Protein AF-A0A924IG79-F1 (afdb_monomer_lite)

Radius of gyration: 22.36 Å; chains: 1; bounding box: 55×87×58 Å

Foldseek 3Di:
DDDDDPVVVVVVVPPPPPPLPAAEEEEEEQPPVCPLVVQLVVLQCQFPPSVQFRYHYYYHYDHCVQQVWAADPVGRQEIDTDCPVVVVVCVVVVHNAYEYEYADLDFHWHADRHTYGYPVHRSLSSVLRVLVNLFDAFQAAAAQVVLVVRVPQDDTLFKFFDDADPQFAPAQVRVCVVPLVRHNCSVQQDPPQGQADPRGGTGHSEAADAQFFAAGHRDNDADLAPDGQYWHFTNHQCSYVVGITMTGRHNHRDCSFPSVGHHHRSSSVSVVVSCVVVVTGGPDDDDPCVSVVSPDDDDPPDGDRPPDPVDDDDDPGDHD

pLDDT: mean 85.94, std 17.22, range [35.62, 98.81]

Structure (mmCIF, N/CA/C/O backbone):
data_AF-A0A924IG79-F1
#
_entry.id   AF-A0A924IG79-F1
#
loop_
_atom_site.group_PDB
_atom_site.id
_atom_site.type_symbol
_atom_site.label_atom_id
_atom_site.label_alt_id
_atom_site.label_comp_id
_atom_site.label_asym_id
_atom_site.label_entity_id
_atom_site.label_seq_id
_atom_site.pdbx_PDB_ins_code
_atom_site.Cartn_x
_atom_site.Cartn_y
_atom_site.Cartn_z
_atom_site.occupancy
_atom_site.B_iso_or_equiv
_atom_site.auth_seq_id
_atom_site.auth_comp_id
_atom_site.auth_asym_id
_atom_site.auth_atom_id
_atom_site.pdbx_PDB_model_num
ATOM 1 N N . MET A 1 1 ? -30.509 -60.377 -3.818 1.00 51.31 1 MET A N 1
ATOM 2 C CA . MET A 1 1 ? -29.438 -59.699 -3.043 1.00 51.31 1 MET A CA 1
ATOM 3 C C . MET A 1 1 ? -28.779 -58.635 -3.922 1.00 51.31 1 MET A C 1
ATOM 5 O O . MET A 1 1 ? -28.631 -58.908 -5.102 1.00 51.31 1 MET A O 1
ATOM 9 N N . LYS A 1 2 ? -28.384 -57.479 -3.354 1.00 53.66 2 LYS A N 1
ATOM 10 C CA . LYS A 1 2 ? -27.840 -56.237 -3.982 1.00 53.66 2 LYS A CA 1
ATOM 11 C C . LYS A 1 2 ? -28.839 -55.082 -4.203 1.00 53.66 2 LYS A C 1
ATOM 13 O O . LYS A 1 2 ? -29.121 -54.688 -5.324 1.00 53.66 2 LYS A O 1
ATOM 18 N N . LYS A 1 3 ? -29.301 -54.476 -3.109 1.00 53.53 3 LYS A N 1
ATOM 19 C CA . LYS A 1 3 ? -29.751 -53.072 -3.037 1.00 53.53 3 LYS A CA 1
ATOM 20 C C . LYS A 1 3 ? -29.358 -52.595 -1.641 1.00 53.53 3 LYS A C 1
ATOM 22 O O . LYS A 1 3 ? -29.943 -53.142 -0.723 1.00 53.53 3 LYS A O 1
ATOM 27 N N . ASN A 1 4 ? -28.315 -51.759 -1.485 1.00 56.03 4 ASN A N 1
ATOM 28 C CA . ASN A 1 4 ? -28.005 -50.993 -0.246 1.00 56.03 4 ASN A CA 1
ATOM 29 C C . ASN A 1 4 ? -26.704 -50.138 -0.288 1.00 56.03 4 ASN A C 1
ATOM 31 O O . ASN A 1 4 ? -26.116 -49.896 0.759 1.00 56.03 4 ASN A O 1
ATOM 35 N N . ASN A 1 5 ? -26.241 -49.639 -1.448 1.00 56.97 5 ASN A N 1
ATOM 36 C CA . ASN A 1 5 ? -25.021 -48.795 -1.496 1.00 56.97 5 ASN A CA 1
ATOM 37 C C . ASN A 1 5 ? -25.205 -47.363 -2.034 1.00 56.97 5 ASN A C 1
ATOM 39 O O . ASN A 1 5 ? -24.313 -46.548 -1.830 1.00 56.97 5 ASN A O 1
ATOM 43 N N . LEU A 1 6 ? -26.342 -47.000 -2.646 1.00 54.09 6 LEU A N 1
ATOM 44 C CA . LEU A 1 6 ? -26.531 -45.626 -3.149 1.00 54.09 6 LEU A CA 1
ATOM 45 C C . LEU A 1 6 ? -26.865 -44.599 -2.051 1.00 54.09 6 LEU A C 1
ATOM 47 O O . LEU A 1 6 ? -26.539 -43.426 -2.195 1.00 54.09 6 LEU A O 1
ATOM 51 N N . LEU A 1 7 ? -27.458 -45.024 -0.930 1.00 50.72 7 LEU A N 1
ATOM 52 C CA . LEU A 1 7 ? -27.900 -44.099 0.124 1.00 50.72 7 LEU A CA 1
ATOM 53 C C . LEU A 1 7 ? -26.743 -43.565 0.996 1.00 50.72 7 LEU A C 1
ATOM 55 O O . LEU A 1 7 ? -26.882 -42.525 1.628 1.00 50.72 7 LEU A O 1
ATOM 59 N N . LYS A 1 8 ? -25.580 -44.236 1.003 1.00 52.09 8 LYS A N 1
ATOM 60 C CA . LYS A 1 8 ? -24.398 -43.793 1.768 1.00 52.09 8 LYS A CA 1
ATOM 61 C C . LYS A 1 8 ? -23.579 -42.710 1.056 1.00 52.09 8 LYS A C 1
ATOM 63 O O . LYS A 1 8 ? -22.851 -41.985 1.721 1.00 52.09 8 LYS A O 1
ATOM 68 N N . VAL A 1 9 ? -23.720 -42.569 -0.265 1.00 53.12 9 VAL A N 1
ATOM 69 C CA . VAL A 1 9 ? -22.987 -41.558 -1.050 1.00 53.12 9 VAL A CA 1
ATOM 70 C C . VAL A 1 9 ? -23.676 -40.188 -0.983 1.00 53.12 9 VAL A C 1
ATOM 72 O O . VAL A 1 9 ? -23.003 -39.164 -0.955 1.00 53.12 9 VAL A O 1
ATOM 75 N N . ALA A 1 10 ? -25.007 -40.149 -0.858 1.00 52.88 10 ALA A N 1
ATOM 76 C CA . ALA A 1 10 ? -25.759 -38.893 -0.786 1.00 52.88 10 ALA A CA 1
ATOM 77 C C . ALA A 1 10 ? -25.614 -38.151 0.561 1.00 52.88 10 ALA A C 1
ATOM 79 O O . ALA A 1 10 ? -25.726 -36.930 0.598 1.00 52.88 10 ALA A O 1
ATOM 80 N N . LEU A 1 11 ? -25.317 -38.854 1.662 1.00 49.91 11 LEU A N 1
ATOM 81 C CA . LEU A 1 11 ? -25.201 -38.240 2.995 1.00 49.91 11 LEU A CA 1
ATOM 82 C C . LEU A 1 11 ? -23.825 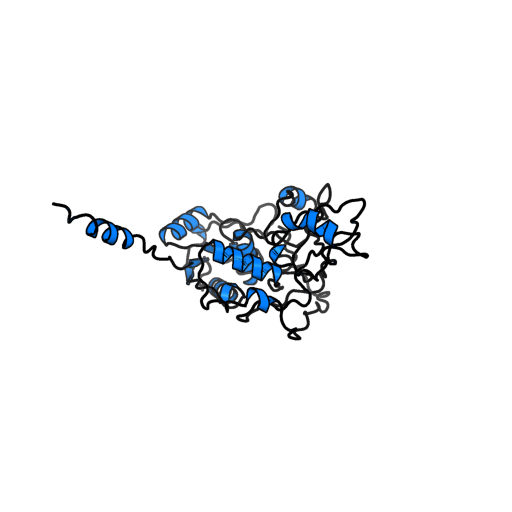-37.589 3.253 1.00 49.91 11 LEU A C 1
ATOM 84 O O . LEU A 1 11 ? -23.702 -36.750 4.140 1.00 49.91 11 LEU A O 1
ATOM 88 N N . PHE A 1 12 ? -22.797 -37.925 2.463 1.00 51.44 12 PHE A N 1
ATOM 89 C CA . PHE A 1 12 ? -21.444 -37.370 2.623 1.00 51.44 12 PHE A CA 1
ATOM 90 C C . PHE A 1 12 ? -21.221 -36.044 1.872 1.00 51.44 12 PHE A C 1
ATOM 92 O O . PHE A 1 12 ? -20.266 -35.335 2.170 1.00 51.44 12 PHE A O 1
ATOM 99 N N . MET A 1 13 ? -22.109 -35.667 0.941 1.00 54.91 13 MET A N 1
ATOM 100 C CA . MET A 1 13 ? -22.017 -34.389 0.212 1.00 54.91 13 MET A CA 1
ATOM 101 C C . MET A 1 13 ? -22.701 -33.207 0.921 1.00 54.91 13 MET A C 1
ATOM 103 O O . MET A 1 13 ? -22.597 -32.078 0.454 1.00 54.91 13 MET A O 1
ATOM 107 N N . SER A 1 14 ? -23.367 -33.430 2.059 1.00 53.06 14 SER A N 1
ATOM 108 C CA . SER A 1 14 ? -24.154 -32.395 2.752 1.00 53.06 14 SER A CA 1
ATOM 109 C C . SER A 1 14 ? -23.429 -31.691 3.914 1.00 53.06 14 SER A C 1
ATOM 111 O O . SER A 1 14 ? -24.051 -30.881 4.594 1.00 53.06 14 SER A O 1
ATOM 113 N N . LEU A 1 15 ? -22.151 -31.989 4.190 1.00 50.62 15 LEU A N 1
ATOM 114 C CA . LEU A 1 15 ? -21.491 -31.581 5.448 1.00 50.62 15 LEU A CA 1
ATOM 115 C C . LEU A 1 15 ? -20.242 -30.698 5.298 1.00 50.62 15 LEU A C 1
ATOM 117 O O . LEU A 1 15 ? -19.601 -30.379 6.294 1.00 50.62 15 LEU A O 1
ATOM 121 N N . CYS A 1 16 ? -19.925 -30.233 4.090 1.00 54.84 16 CYS A N 1
ATOM 122 C CA . CYS A 1 16 ? -18.871 -29.234 3.882 1.00 54.84 16 CYS A CA 1
ATOM 123 C C . CYS A 1 16 ? -19.414 -27.953 3.247 1.00 54.84 16 CYS A C 1
ATOM 125 O O . CYS A 1 16 ? -18.751 -27.333 2.420 1.00 54.84 16 CYS A O 1
ATOM 127 N N . SER A 1 17 ? -20.610 -27.520 3.655 1.00 56.72 17 SER A N 1
ATOM 128 C CA . SER A 1 17 ? -20.963 -26.105 3.558 1.00 56.72 17 SER A CA 1
ATOM 129 C C . SER A 1 17 ? -20.080 -25.355 4.550 1.00 56.72 17 SER A C 1
ATOM 131 O O . SER A 1 17 ? -20.492 -25.070 5.671 1.00 56.72 17 SER A O 1
ATOM 133 N N . THR A 1 18 ? -18.826 -25.101 4.171 1.00 59.88 18 THR A N 1
ATOM 134 C CA . THR A 1 18 ? -17.990 -24.138 4.873 1.00 59.88 18 THR A CA 1
ATOM 135 C C . THR A 1 18 ? -18.767 -22.831 4.842 1.00 59.88 18 THR A C 1
ATOM 137 O O . THR A 1 18 ? -18.974 -22.230 3.787 1.00 59.88 18 THR A O 1
ATOM 140 N N . SER A 1 19 ? -19.307 -22.434 5.993 1.00 64.69 19 SER A N 1
ATOM 141 C CA . SER A 1 19 ? -19.824 -21.088 6.176 1.00 64.69 19 SER A CA 1
ATOM 142 C C . SER A 1 19 ? -18.657 -20.172 5.849 1.00 64.69 19 SER A C 1
ATOM 144 O O . SER A 1 19 ? -17.703 -20.103 6.625 1.00 64.69 19 SER A O 1
ATOM 146 N N . ALA A 1 20 ? -18.671 -19.575 4.658 1.00 69.62 20 ALA A N 1
ATOM 147 C CA . ALA A 1 20 ? -17.678 -18.587 4.296 1.00 69.62 20 ALA A CA 1
ATOM 148 C C . ALA A 1 20 ? -17.853 -17.451 5.293 1.00 69.62 20 ALA A C 1
ATOM 150 O O . ALA A 1 20 ? -18.832 -16.710 5.224 1.00 69.62 20 ALA A O 1
ATOM 151 N N . GLN A 1 21 ? -16.970 -17.414 6.288 1.00 78.19 21 GLN A N 1
ATOM 152 C CA . GLN A 1 21 ? -16.948 -16.330 7.248 1.00 78.19 21 GLN A CA 1
ATOM 153 C C . GLN A 1 21 ? -16.669 -15.059 6.452 1.00 78.19 21 GLN A C 1
ATOM 155 O O . GLN A 1 21 ? -15.771 -15.042 5.606 1.00 78.19 21 GLN A O 1
ATOM 160 N N . ALA A 1 22 ? -17.493 -14.035 6.665 1.00 88.69 22 ALA A N 1
ATOM 161 C CA . ALA A 1 22 ? -17.268 -12.735 6.060 1.00 88.69 22 ALA A CA 1
ATOM 162 C C . ALA A 1 22 ? -15.884 -12.226 6.482 1.00 88.69 22 ALA A C 1
ATOM 164 O O . ALA A 1 22 ? -15.472 -12.410 7.631 1.00 88.69 22 ALA A O 1
ATOM 165 N N . TYR A 1 23 ? -15.150 -11.608 5.555 1.00 96.81 23 TYR A N 1
ATOM 166 C CA . TYR A 1 23 ? -13.860 -11.024 5.899 1.00 96.81 23 TYR A CA 1
ATOM 167 C C . TYR A 1 23 ? -14.105 -9.810 6.787 1.00 96.81 23 TYR A C 1
ATOM 169 O O . TYR A 1 23 ? -14.796 -8.875 6.384 1.00 96.81 23 TYR A O 1
ATOM 177 N N . LYS A 1 24 ? -13.556 -9.823 7.998 1.00 98.12 24 LYS A N 1
ATOM 178 C CA . LYS A 1 24 ? -13.833 -8.800 9.006 1.00 98.12 24 LYS A CA 1
ATOM 179 C C . LYS A 1 24 ? -12.575 -8.019 9.359 1.00 98.12 24 LYS A C 1
ATOM 181 O O . LYS A 1 24 ? -11.563 -8.609 9.740 1.00 98.12 24 LYS A O 1
ATOM 186 N N . ILE A 1 25 ? -12.662 -6.693 9.289 1.00 98.56 25 ILE A N 1
ATOM 187 C CA . ILE A 1 25 ? -11.640 -5.760 9.764 1.00 98.56 25 ILE A CA 1
ATOM 188 C C . ILE A 1 25 ? -12.150 -5.073 11.037 1.00 98.56 25 ILE A C 1
ATOM 190 O O . ILE A 1 25 ? -13.160 -4.372 11.013 1.00 98.56 25 ILE A O 1
ATOM 194 N N . SER A 1 26 ? -11.438 -5.247 12.151 1.00 98.62 26 SER A N 1
ATOM 195 C CA . SER A 1 26 ? -11.733 -4.565 13.419 1.00 98.62 26 SER A CA 1
ATOM 196 C C . SER A 1 26 ? -10.708 -3.464 13.671 1.00 98.62 26 SER A C 1
ATOM 198 O O . SER A 1 26 ? -9.506 -3.732 13.719 1.00 98.62 26 SER A O 1
ATOM 200 N N . VAL A 1 27 ? -11.177 -2.235 13.883 1.00 98.81 27 VAL A N 1
ATOM 201 C CA . VAL A 1 27 ? -10.335 -1.097 14.271 1.00 98.81 27 VAL A CA 1
ATOM 202 C C . VAL A 1 27 ? -10.403 -0.919 15.786 1.00 98.81 27 VAL A C 1
ATOM 204 O O . VAL A 1 27 ? -11.427 -0.517 16.335 1.00 98.81 27 VAL A O 1
ATOM 207 N N . TYR A 1 28 ? -9.315 -1.243 16.471 1.00 98.75 28 TYR A N 1
ATOM 208 C CA . TYR A 1 28 ? -9.148 -1.068 17.908 1.00 98.75 28 TYR A CA 1
ATOM 209 C C . TYR A 1 28 ? -8.694 0.354 18.203 1.00 98.75 28 TYR A C 1
ATOM 211 O O . TYR A 1 28 ? -7.795 0.856 17.536 1.00 98.75 28 TYR A O 1
ATOM 219 N N . THR A 1 29 ? -9.279 1.015 19.196 1.00 98.69 29 THR A N 1
ATOM 220 C CA . THR A 1 29 ? -8.881 2.385 19.533 1.00 98.69 29 THR A CA 1
ATOM 221 C C . THR A 1 29 ? -9.031 2.704 21.010 1.00 98.69 29 THR A C 1
ATOM 223 O O . THR A 1 29 ? -9.983 2.263 21.653 1.00 98.69 29 THR A O 1
ATOM 226 N N . ASP A 1 30 ? -8.093 3.485 21.538 1.00 98.44 30 ASP A N 1
ATOM 227 C CA . ASP A 1 30 ? -8.190 4.125 22.850 1.00 98.44 30 ASP A CA 1
ATOM 228 C C . ASP A 1 30 ? -8.669 5.584 22.775 1.00 98.44 30 ASP A C 1
ATOM 230 O O . ASP A 1 30 ? -8.790 6.233 23.812 1.00 98.44 30 ASP A O 1
ATOM 234 N N . GLN A 1 31 ? -8.995 6.087 21.576 1.00 98.38 31 GLN A N 1
ATOM 235 C CA . GLN A 1 31 ? -9.603 7.402 21.394 1.00 98.38 31 GLN A CA 1
ATOM 236 C C . GLN A 1 31 ? -11.052 7.385 21.916 1.00 98.38 31 GLN A C 1
ATOM 238 O O . GLN A 1 31 ? -11.871 6.622 21.389 1.00 98.38 31 GLN A O 1
ATOM 243 N N . PRO A 1 32 ? -11.418 8.227 22.904 1.00 98.00 32 PRO A N 1
ATOM 244 C CA . PRO A 1 32 ? -12.727 8.149 23.557 1.00 98.00 32 PRO A CA 1
ATOM 245 C C . PRO A 1 32 ? -13.931 8.294 22.617 1.00 98.00 32 PRO A C 1
ATOM 247 O O . PRO A 1 32 ? -14.923 7.588 22.781 1.00 98.00 32 PRO A O 1
ATOM 250 N N . ASP A 1 33 ? -13.849 9.190 21.631 1.00 98.00 33 ASP A N 1
ATOM 251 C CA . ASP A 1 33 ? -14.940 9.466 20.686 1.00 98.00 33 ASP A CA 1
ATOM 252 C C . ASP A 1 33 ? -14.930 8.568 19.439 1.00 98.00 33 ASP A C 1
ATOM 254 O O . ASP A 1 33 ? -15.861 8.626 18.636 1.00 98.00 33 ASP A O 1
ATOM 258 N N . GLN A 1 34 ? -13.892 7.736 19.280 1.00 98.44 34 GLN A N 1
ATOM 259 C CA . GLN A 1 34 ? -13.697 6.816 18.155 1.00 98.44 34 GLN A CA 1
ATOM 260 C C . GLN A 1 34 ? -13.683 7.483 16.764 1.00 98.44 34 GLN A C 1
ATOM 262 O O . GLN A 1 34 ? -13.776 6.796 15.740 1.00 98.44 34 GLN A O 1
ATOM 267 N N . SER A 1 35 ? -13.559 8.809 16.692 1.00 98.44 35 SER A N 1
ATOM 268 C CA . SER A 1 35 ? -13.732 9.577 15.456 1.00 98.44 35 SER A CA 1
ATOM 269 C C . SER A 1 35 ? -12.721 9.185 14.375 1.00 98.44 35 SER A C 1
ATOM 271 O O . SER A 1 35 ? -13.107 8.948 13.228 1.00 98.44 35 SER A O 1
ATOM 273 N N . LYS A 1 36 ? -11.444 9.008 14.735 1.00 98.56 36 LYS A N 1
ATOM 274 C CA . LYS A 1 36 ? -10.397 8.570 13.802 1.00 98.56 36 LYS A CA 1
ATOM 275 C C . LYS A 1 36 ? -10.596 7.122 13.358 1.00 98.56 36 LYS A C 1
ATOM 277 O O . LYS A 1 36 ? -10.367 6.812 12.194 1.00 98.56 36 LYS A O 1
ATOM 282 N N . ALA A 1 37 ? -11.056 6.233 14.239 1.00 98.81 37 ALA A N 1
ATOM 283 C CA . ALA A 1 37 ? -11.362 4.851 13.860 1.00 98.81 37 ALA A CA 1
ATOM 284 C C . ALA A 1 37 ? -12.488 4.789 12.817 1.00 98.81 37 ALA A C 1
ATOM 286 O O . ALA A 1 37 ? -12.393 4.045 11.836 1.00 98.81 37 ALA A O 1
ATOM 287 N N . GLN A 1 38 ? -13.513 5.630 12.972 1.00 98.75 38 GLN A N 1
ATOM 288 C CA . GLN A 1 38 ? -14.575 5.756 11.980 1.00 98.75 38 GLN A CA 1
ATOM 289 C C . GLN A 1 38 ? -14.076 6.382 10.668 1.00 98.75 38 GLN A C 1
ATOM 291 O O . GLN A 1 38 ? -14.480 5.933 9.594 1.00 98.75 38 GLN A O 1
ATOM 296 N N . GLU A 1 39 ? -13.177 7.369 10.733 1.00 98.69 39 GLU A N 1
ATOM 297 C CA . GLU A 1 39 ? -12.499 7.935 9.558 1.00 98.69 39 GLU A CA 1
ATOM 298 C C . GLU A 1 39 ? -11.725 6.852 8.791 1.00 98.69 39 GLU A C 1
ATOM 300 O O . GLU A 1 39 ? -11.908 6.720 7.585 1.00 98.69 39 GLU A O 1
ATOM 305 N N . VAL A 1 40 ? -10.945 6.012 9.483 1.00 98.75 40 VAL A N 1
ATOM 306 C CA . VAL A 1 40 ? -10.218 4.876 8.887 1.00 98.75 40 VAL A CA 1
ATOM 307 C C . VAL A 1 40 ? -11.171 3.915 8.178 1.00 98.75 40 VAL A C 1
ATOM 309 O O . VAL A 1 40 ? -10.963 3.604 7.004 1.00 98.75 40 VAL A O 1
ATOM 312 N N . ILE A 1 41 ? -12.252 3.487 8.840 1.00 98.75 41 ILE A N 1
ATOM 313 C CA . ILE A 1 41 ? -13.267 2.617 8.223 1.00 98.75 41 ILE A CA 1
ATOM 314 C C . ILE A 1 41 ? -13.863 3.269 6.972 1.00 98.75 41 ILE A C 1
ATOM 316 O O . ILE A 1 41 ? -14.027 2.603 5.948 1.00 98.75 41 ILE A O 1
ATOM 320 N N . ASN A 1 42 ? -14.187 4.561 7.035 1.00 98.69 42 ASN A N 1
ATOM 321 C CA . ASN A 1 42 ? -14.751 5.287 5.901 1.00 98.69 42 ASN A CA 1
ATOM 322 C C . ASN A 1 42 ? -13.751 5.374 4.743 1.00 98.69 42 ASN A C 1
ATOM 324 O O . ASN A 1 42 ? -14.145 5.172 3.597 1.00 98.69 42 ASN A O 1
ATOM 328 N N . THR A 1 43 ? -12.467 5.598 5.025 1.00 98.50 43 THR A N 1
ATOM 329 C CA . THR A 1 43 ? -11.408 5.589 4.010 1.00 98.50 43 THR A CA 1
ATOM 330 C C . THR A 1 43 ? -11.325 4.235 3.313 1.00 98.50 43 THR A C 1
ATOM 332 O O . THR A 1 43 ? -11.358 4.202 2.086 1.00 98.50 43 THR A O 1
ATOM 335 N N . PHE A 1 44 ? -11.326 3.113 4.042 1.00 98.50 44 PHE A N 1
ATOM 336 C CA . PHE A 1 44 ? -11.379 1.783 3.416 1.00 98.50 44 PHE A CA 1
ATOM 337 C C . PHE A 1 44 ? -12.644 1.595 2.572 1.00 98.50 44 PHE A C 1
ATOM 339 O O . PHE A 1 44 ? -12.559 1.237 1.401 1.00 98.50 44 PHE A O 1
ATOM 346 N N . LYS A 1 45 ? -13.826 1.897 3.121 1.00 98.12 45 LYS A N 1
ATOM 347 C CA . LYS A 1 45 ? -15.109 1.750 2.409 1.00 98.12 45 LYS A CA 1
ATOM 348 C C . LYS A 1 45 ? -15.210 2.598 1.143 1.00 98.12 45 LYS A C 1
ATOM 350 O O . LYS A 1 45 ? -15.978 2.241 0.255 1.00 98.12 45 LYS A O 1
ATOM 355 N N . ASN A 1 46 ? -14.457 3.691 1.070 1.00 97.81 46 ASN A N 1
ATOM 356 C CA . ASN A 1 46 ? -14.455 4.626 -0.047 1.00 97.81 46 ASN A CA 1
ATOM 357 C C . ASN A 1 46 ? -13.238 4.480 -0.960 1.00 97.81 46 ASN A C 1
ATOM 359 O O . ASN A 1 46 ? -13.117 5.274 -1.879 1.00 97.81 46 ASN A O 1
ATOM 363 N N . THR A 1 47 ? -12.348 3.513 -0.739 1.00 97.31 47 THR A N 1
ATOM 364 C CA . THR A 1 47 ? -11.145 3.326 -1.563 1.00 97.31 47 THR A CA 1
ATOM 365 C C . THR A 1 47 ? -11.290 2.063 -2.407 1.00 97.31 47 THR A C 1
ATOM 367 O O . THR A 1 47 ? -11.588 0.988 -1.885 1.00 97.31 47 THR A O 1
ATOM 370 N N . TYR A 1 48 ? -11.082 2.159 -3.718 1.00 95.50 48 TYR A N 1
ATOM 371 C CA . TYR A 1 48 ? -10.940 0.982 -4.575 1.00 95.50 48 TYR A CA 1
ATOM 372 C C . TYR A 1 48 ? -9.594 0.286 -4.278 1.00 95.50 48 TYR A C 1
ATOM 374 O O . TYR A 1 48 ? -8.600 0.984 -4.123 1.00 95.50 48 TYR A O 1
ATOM 382 N N . PRO A 1 49 ? -9.511 -1.056 -4.206 1.00 95.81 49 PRO A N 1
ATOM 383 C CA . PRO A 1 49 ? -10.577 -2.005 -4.504 1.00 95.81 49 PRO A CA 1
ATOM 384 C C . PRO A 1 49 ? -11.444 -2.376 -3.295 1.00 95.81 49 PRO A C 1
ATOM 386 O O . PRO A 1 49 ? -12.454 -3.043 -3.485 1.00 95.81 49 PRO A O 1
ATOM 389 N N . PHE A 1 50 ? -11.098 -1.964 -2.072 1.00 97.81 50 PHE A N 1
ATOM 390 C CA . PHE A 1 50 ? -11.807 -2.344 -0.838 1.00 97.81 50 PHE A CA 1
ATOM 391 C C . PHE A 1 50 ? -13.322 -2.132 -0.918 1.00 97.81 50 PHE A C 1
ATOM 393 O O . PHE A 1 50 ? -14.096 -2.988 -0.491 1.00 97.81 50 PHE A O 1
ATOM 400 N N . ASN A 1 51 ? -13.758 -1.035 -1.539 1.00 96.50 51 ASN A N 1
ATOM 401 C CA . ASN A 1 51 ? -15.172 -0.720 -1.716 1.00 96.50 51 ASN A CA 1
ATOM 402 C C . ASN A 1 51 ? -15.956 -1.763 -2.550 1.00 96.50 51 ASN A C 1
ATOM 404 O O . ASN A 1 51 ? -17.181 -1.837 -2.414 1.00 96.50 51 ASN A O 1
ATOM 408 N N . GLN A 1 52 ? -15.275 -2.610 -3.334 1.00 96.50 52 GLN A N 1
ATOM 409 C CA . GLN A 1 52 ? -15.852 -3.697 -4.133 1.00 96.50 52 GLN A CA 1
ATOM 410 C C . GLN A 1 52 ? -15.907 -5.047 -3.415 1.00 96.50 52 GLN A C 1
ATOM 412 O O . GLN A 1 52 ? -16.519 -5.977 -3.942 1.00 96.50 52 GLN A O 1
ATOM 417 N N . TYR A 1 53 ? -15.304 -5.180 -2.235 1.00 96.56 53 TYR A N 1
ATOM 418 C CA . TYR A 1 53 ? -15.274 -6.434 -1.483 1.00 96.56 53 TYR A CA 1
ATOM 419 C C . TYR A 1 53 ? -16.252 -6.416 -0.311 1.00 96.56 53 TYR A C 1
ATOM 421 O O . TYR A 1 53 ? -16.521 -5.372 0.287 1.00 96.56 53 TYR A O 1
ATOM 429 N N . ASP A 1 54 ? -16.811 -7.585 -0.015 1.00 96.31 54 ASP A N 1
ATOM 430 C CA . ASP A 1 54 ? -17.700 -7.834 1.114 1.00 96.31 54 ASP A CA 1
ATOM 431 C C . ASP A 1 54 ? -16.870 -7.943 2.399 1.00 96.31 54 ASP A C 1
ATOM 433 O O . ASP A 1 54 ? -16.478 -9.026 2.838 1.00 96.31 54 ASP A O 1
ATOM 437 N N . ILE A 1 55 ? -16.504 -6.769 2.916 1.00 97.81 55 ILE A N 1
ATOM 438 C CA . ILE A 1 55 ? -15.708 -6.596 4.127 1.00 97.81 55 ILE A CA 1
ATOM 439 C C . ILE A 1 55 ? -16.607 -6.012 5.214 1.00 97.81 55 ILE A C 1
ATOM 441 O O . ILE A 1 55 ? -17.166 -4.920 5.064 1.00 97.81 55 ILE A O 1
ATOM 445 N N . GLU A 1 56 ? -16.714 -6.725 6.328 1.00 98.06 56 GLU A N 1
ATOM 446 C CA . GLU A 1 56 ? -17.334 -6.215 7.543 1.00 98.06 56 GLU A CA 1
ATOM 447 C C . GLU A 1 56 ? -16.338 -5.342 8.305 1.00 98.06 56 GLU A C 1
ATOM 449 O O . GLU A 1 56 ? -15.173 -5.701 8.470 1.00 98.06 56 GLU A O 1
ATOM 454 N N . TYR A 1 57 ? -16.809 -4.200 8.802 1.00 98.50 57 TYR A N 1
ATOM 455 C CA . TYR A 1 57 ? -15.998 -3.275 9.586 1.00 98.50 57 TYR A CA 1
ATOM 456 C C . TYR A 1 57 ? -16.646 -3.034 10.939 1.00 98.50 57 TYR A C 1
ATOM 458 O O . TYR A 1 57 ? -17.853 -2.801 11.014 1.00 98.50 57 TYR A O 1
ATOM 466 N N . GLU A 1 58 ? -15.838 -3.006 11.989 1.00 98.25 58 GLU A N 1
ATOM 467 C CA . GLU A 1 58 ? -16.279 -2.674 13.341 1.00 98.25 58 GLU A CA 1
ATOM 468 C C . GLU A 1 58 ? -15.216 -1.856 14.080 1.00 98.25 58 GLU A C 1
ATOM 470 O O . GLU A 1 58 ? -14.024 -1.942 13.779 1.00 98.25 58 GLU A O 1
ATOM 475 N N . VAL A 1 59 ? -15.659 -1.062 15.055 1.00 98.69 59 VAL A N 1
ATOM 476 C CA . VAL A 1 59 ? -14.775 -0.349 15.982 1.00 98.69 59 VAL A CA 1
ATOM 477 C C . VAL A 1 59 ? -14.822 -1.038 17.338 1.00 98.69 59 VAL A C 1
ATOM 479 O O . VAL A 1 59 ? -15.893 -1.390 17.836 1.00 98.69 59 VAL A O 1
ATOM 482 N N . LYS A 1 60 ? -13.654 -1.207 17.957 1.00 98.44 60 LYS A N 1
ATOM 483 C CA . LYS A 1 60 ? -13.507 -1.766 19.297 1.00 98.44 60 LYS A CA 1
ATOM 484 C C . LYS A 1 60 ? -12.765 -0.785 20.197 1.00 98.44 60 LYS A C 1
ATOM 486 O O . LYS A 1 60 ? -11.557 -0.606 20.072 1.00 98.44 60 LYS A O 1
ATOM 491 N N . SER A 1 61 ? -13.475 -0.192 21.152 1.00 98.25 61 SER A N 1
ATOM 492 C CA . SER A 1 61 ? -12.820 0.586 22.204 1.00 98.25 61 SER A CA 1
ATOM 493 C C . SER A 1 61 ? -12.007 -0.308 23.133 1.00 98.25 61 SER A C 1
ATOM 495 O O . SER A 1 61 ? -12.476 -1.364 23.570 1.00 98.25 61 SER A O 1
ATOM 497 N N . VAL A 1 62 ? -10.808 0.157 23.457 1.00 98.25 62 VAL A N 1
ATOM 498 C CA . VAL A 1 62 ? -9.875 -0.439 24.414 1.00 98.25 62 VAL A CA 1
ATOM 499 C C . VAL A 1 62 ? -9.272 0.657 25.284 1.00 98.25 62 VAL A C 1
ATOM 501 O O . VAL A 1 62 ? -9.314 1.834 24.941 1.00 98.25 62 VAL A O 1
ATOM 504 N N . GLN A 1 63 ? -8.719 0.294 26.434 1.00 97.75 63 GLN A N 1
ATOM 505 C CA . GLN A 1 63 ? -7.976 1.244 27.257 1.00 97.75 63 GLN A CA 1
ATOM 506 C C . GLN A 1 63 ? -6.561 1.432 26.700 1.00 97.75 63 GLN A C 1
ATOM 508 O O . GLN A 1 63 ? -5.945 0.477 26.227 1.00 97.75 63 GLN A O 1
ATOM 513 N N . ALA A 1 64 ? -6.003 2.636 26.842 1.00 97.12 64 ALA A N 1
ATOM 514 C CA . ALA A 1 64 ? -4.624 2.931 26.442 1.00 97.12 64 ALA A CA 1
ATOM 515 C C . ALA A 1 64 ? -3.602 1.960 27.069 1.00 97.12 64 ALA A C 1
ATOM 517 O O . ALA A 1 64 ? -2.652 1.534 26.415 1.00 97.12 64 ALA A O 1
ATOM 518 N N . SER A 1 65 ? -3.837 1.552 28.321 1.00 96.75 65 SER A N 1
ATOM 519 C CA . SER A 1 65 ? -3.021 0.573 29.051 1.00 96.75 65 SER A CA 1
ATOM 520 C C . SER A 1 65 ? -3.047 -0.832 28.443 1.00 96.75 65 SER A C 1
ATOM 522 O O . SER A 1 65 ? -2.081 -1.568 28.609 1.00 96.75 65 SER A O 1
ATOM 524 N N . GLN A 1 66 ? -4.117 -1.210 27.734 1.00 95.88 66 GLN A N 1
ATOM 525 C CA . GLN A 1 66 ? -4.208 -2.503 27.046 1.00 95.88 66 GLN A CA 1
ATOM 526 C C . GLN A 1 66 ? -3.400 -2.517 25.750 1.00 95.88 66 GLN A C 1
ATOM 528 O O . GLN A 1 66 ? -2.884 -3.563 25.376 1.00 95.88 66 GLN A O 1
ATOM 533 N N . LEU A 1 67 ? -3.307 -1.372 25.066 1.00 95.19 67 LEU A N 1
ATOM 534 C CA . LEU A 1 67 ? -2.482 -1.231 23.867 1.00 95.19 67 LEU A CA 1
ATOM 535 C C . LEU A 1 67 ? -0.997 -1.066 24.211 1.00 95.19 67 LEU A C 1
ATOM 537 O O . LEU A 1 67 ? -0.142 -1.436 23.411 1.00 95.19 67 LEU A O 1
ATOM 541 N N . ASN A 1 68 ? -0.699 -0.475 25.376 1.00 96.06 68 ASN A N 1
ATOM 542 C CA . ASN A 1 68 ? 0.653 -0.218 25.881 1.00 96.06 68 ASN A CA 1
ATOM 543 C C . ASN A 1 68 ? 1.594 0.365 24.807 1.00 96.06 68 ASN A C 1
ATOM 545 O O . ASN A 1 68 ? 2.745 -0.050 24.668 1.00 96.06 68 ASN A O 1
ATOM 549 N N . CYS A 1 69 ? 1.073 1.295 23.999 1.00 95.75 69 CYS A N 1
ATOM 550 C CA . CYS A 1 69 ? 1.834 1.860 22.895 1.00 95.75 69 CYS A CA 1
ATOM 551 C C . CYS A 1 69 ? 2.889 2.850 23.391 1.00 95.75 69 CYS A C 1
ATOM 553 O O . CYS A 1 69 ? 2.596 3.723 24.211 1.00 95.75 69 CYS A O 1
ATOM 555 N N . LYS A 1 70 ? 4.082 2.776 22.812 1.00 95.19 70 LYS A N 1
ATOM 556 C CA . LYS A 1 70 ? 5.196 3.708 23.013 1.00 95.19 70 LYS A CA 1
ATOM 557 C C . LYS A 1 70 ? 5.745 4.153 21.660 1.00 95.19 70 LYS A C 1
ATOM 559 O O . LYS A 1 70 ? 5.519 3.491 20.655 1.00 95.19 70 LYS A O 1
ATOM 564 N N . ALA A 1 71 ? 6.448 5.276 21.627 1.00 92.50 71 ALA A N 1
ATOM 565 C CA . ALA A 1 71 ? 7.258 5.605 20.461 1.00 92.50 71 ALA A CA 1
ATOM 566 C C . ALA A 1 71 ? 8.482 4.678 20.412 1.00 92.50 71 ALA A C 1
ATOM 568 O O . ALA A 1 71 ? 9.036 4.347 21.467 1.00 92.50 71 ALA A O 1
ATOM 569 N N . ASP A 1 72 ? 8.904 4.289 19.212 1.00 90.94 72 ASP A N 1
ATOM 570 C CA . ASP A 1 72 ? 10.207 3.664 19.015 1.00 90.94 72 ASP A CA 1
ATOM 571 C C . ASP A 1 72 ? 11.334 4.597 19.498 1.00 90.94 72 ASP A C 1
ATOM 573 O O . ASP A 1 72 ? 11.237 5.828 19.443 1.00 90.94 72 ASP A O 1
ATOM 577 N N . ALA A 1 73 ? 12.410 3.999 20.010 1.00 85.38 73 ALA A N 1
ATOM 578 C CA . ALA A 1 73 ? 13.513 4.740 20.614 1.00 85.38 73 ALA A CA 1
ATOM 579 C C . ALA A 1 73 ? 14.368 5.496 19.583 1.00 85.38 73 ALA A C 1
ATOM 581 O O . ALA A 1 73 ? 14.992 6.499 19.933 1.00 85.38 73 ALA A O 1
ATOM 582 N N . ALA A 1 74 ? 14.419 5.019 18.338 1.00 82.50 74 ALA A N 1
ATOM 583 C CA . ALA A 1 74 ? 15.168 5.635 17.252 1.00 82.50 74 ALA A CA 1
ATOM 584 C C . ALA A 1 74 ? 14.277 6.530 16.375 1.00 82.50 74 ALA A C 1
ATOM 586 O O . ALA A 1 74 ? 14.742 7.572 15.909 1.00 82.50 74 ALA A O 1
ATOM 587 N N . ILE A 1 75 ? 12.999 6.176 16.194 1.00 79.19 75 ILE A N 1
ATOM 588 C CA . ILE A 1 75 ? 12.048 6.911 15.356 1.00 79.19 75 ILE A CA 1
ATOM 589 C C . ILE A 1 75 ? 10.786 7.283 16.147 1.00 79.19 75 ILE A C 1
ATOM 591 O O . ILE A 1 75 ? 9.815 6.538 16.233 1.00 79.19 75 ILE A O 1
ATOM 595 N N . ALA A 1 76 ? 10.743 8.520 16.652 1.00 81.69 76 ALA A N 1
ATOM 596 C CA . ALA A 1 76 ? 9.669 9.005 17.532 1.00 81.69 76 ALA A CA 1
ATOM 597 C C . ALA A 1 76 ? 8.236 8.906 16.954 1.00 81.69 76 ALA A C 1
ATOM 599 O O . ALA A 1 76 ? 7.258 8.882 17.699 1.00 81.69 76 ALA A O 1
ATOM 600 N N . ARG A 1 77 ? 8.101 8.873 15.626 1.00 86.31 77 ARG A N 1
ATOM 601 C CA . ARG A 1 77 ? 6.820 8.770 14.902 1.00 86.31 77 ARG A CA 1
ATOM 602 C C . ARG A 1 77 ? 6.392 7.337 14.581 1.00 86.31 77 ARG A C 1
ATOM 604 O O . ARG A 1 77 ? 5.360 7.156 13.942 1.00 86.31 77 ARG A O 1
ATOM 611 N N . LEU A 1 78 ? 7.187 6.343 14.970 1.00 90.00 78 LEU A N 1
ATOM 612 C CA . LEU A 1 78 ? 6.894 4.926 14.793 1.00 90.00 78 LEU A CA 1
ATOM 613 C C . LEU A 1 78 ? 6.274 4.404 16.103 1.00 90.00 78 LEU A C 1
ATOM 615 O O . LEU A 1 78 ? 7.003 4.131 17.057 1.00 90.00 78 LEU A O 1
ATOM 619 N N . PRO A 1 79 ? 4.934 4.332 16.222 1.00 93.06 79 PRO A N 1
ATOM 620 C CA . PRO A 1 79 ? 4.303 3.774 17.409 1.00 93.06 79 PRO A CA 1
ATOM 621 C C . PRO A 1 79 ? 4.492 2.251 17.454 1.00 93.06 79 PRO A C 1
ATOM 623 O O . PRO A 1 79 ? 4.152 1.543 16.509 1.00 93.06 79 PRO A O 1
ATOM 626 N N . GLU A 1 80 ? 4.959 1.735 18.582 1.00 94.44 80 GLU A N 1
ATOM 627 C CA . GLU A 1 80 ? 5.025 0.309 18.892 1.00 94.44 80 GLU A CA 1
ATOM 628 C C . GLU A 1 80 ? 4.002 -0.018 19.974 1.00 94.44 80 GLU A C 1
ATOM 630 O O . GLU A 1 80 ? 4.078 0.526 21.074 1.00 94.44 80 GLU A O 1
ATOM 635 N N . CYS A 1 81 ? 3.060 -0.910 19.684 1.00 95.88 81 CYS A N 1
ATOM 636 C CA . CYS A 1 81 ? 2.038 -1.347 20.634 1.00 95.88 81 CYS A CA 1
ATOM 637 C C . CYS A 1 81 ? 2.237 -2.812 21.022 1.00 95.88 81 CYS A C 1
ATOM 639 O O . CYS A 1 81 ? 2.728 -3.615 20.225 1.00 95.88 81 CYS A O 1
ATOM 641 N N . ASP A 1 82 ? 1.794 -3.182 22.222 1.00 94.94 82 ASP A N 1
ATOM 642 C CA . ASP A 1 82 ? 1.610 -4.588 22.565 1.00 94.94 82 ASP A CA 1
ATOM 643 C C . ASP A 1 82 ? 0.389 -5.122 21.808 1.00 94.94 82 ASP A C 1
ATOM 645 O O . ASP A 1 82 ? -0.761 -4.760 22.061 1.00 94.94 82 ASP A O 1
ATOM 649 N N . THR A 1 83 ? 0.657 -5.973 20.825 1.00 95.88 83 THR A N 1
ATOM 650 C CA . THR A 1 83 ? -0.365 -6.518 19.933 1.00 95.88 83 THR A CA 1
ATOM 651 C C . THR A 1 83 ? -0.887 -7.877 20.389 1.00 95.88 83 THR A C 1
ATOM 653 O O . THR A 1 83 ? -1.872 -8.358 19.830 1.00 95.88 83 THR A O 1
ATOM 656 N N . HIS A 1 84 ? -0.295 -8.506 21.412 1.00 95.25 84 HIS A N 1
ATOM 657 C CA . HIS A 1 84 ? -0.608 -9.890 21.772 1.00 95.25 84 HIS A CA 1
ATOM 658 C C . HIS A 1 84 ? -2.072 -10.067 22.193 1.00 95.25 84 HIS A C 1
ATOM 660 O O . HIS A 1 84 ? -2.781 -10.921 21.656 1.00 95.25 84 HIS A O 1
ATOM 666 N N . ALA A 1 85 ? -2.552 -9.214 23.101 1.00 94.25 85 ALA A N 1
ATOM 667 C CA . ALA A 1 85 ? -3.939 -9.247 23.560 1.00 94.25 85 ALA A CA 1
ATOM 668 C C . ALA A 1 85 ? -4.936 -8.975 22.418 1.00 94.25 85 ALA A C 1
ATOM 670 O O . ALA A 1 85 ? -6.012 -9.571 22.379 1.00 94.25 85 ALA A O 1
ATOM 671 N N . ILE A 1 86 ? -4.559 -8.116 21.466 1.00 97.00 86 ILE A N 1
ATOM 672 C CA . ILE A 1 86 ? -5.386 -7.766 20.307 1.00 97.00 86 ILE A CA 1
ATOM 673 C C . ILE A 1 86 ? -5.484 -8.935 19.328 1.00 97.00 86 ILE A C 1
ATOM 675 O O . ILE A 1 86 ? -6.579 -9.230 18.860 1.00 97.00 86 ILE A O 1
ATOM 679 N N . VAL A 1 87 ? -4.382 -9.644 19.055 1.00 96.56 87 VAL A N 1
ATOM 680 C CA . VAL A 1 87 ? -4.394 -10.852 18.210 1.00 96.56 87 VAL A CA 1
ATOM 681 C C . VAL A 1 87 ? -5.318 -11.919 18.797 1.00 96.56 87 VAL A C 1
ATOM 683 O O . VAL A 1 87 ? -6.122 -12.497 18.067 1.00 96.56 87 VAL A O 1
ATOM 686 N N . LEU A 1 88 ? -5.224 -12.174 20.106 1.00 96.50 88 LEU A N 1
ATOM 687 C CA . LEU A 1 88 ? -6.060 -13.174 20.776 1.00 96.50 88 LEU A CA 1
ATOM 688 C C . LEU A 1 88 ? -7.547 -12.798 20.737 1.00 96.50 88 LEU A C 1
ATOM 690 O O . LEU A 1 88 ? -8.375 -13.634 20.376 1.00 96.50 88 LEU A O 1
ATOM 694 N N . ASP A 1 89 ? -7.883 -11.545 21.055 1.00 97.12 89 ASP A N 1
ATOM 695 C CA . ASP A 1 89 ? -9.261 -11.049 20.985 1.00 97.12 89 ASP A CA 1
ATOM 696 C C . ASP A 1 89 ? -9.808 -11.084 19.547 1.00 97.12 89 ASP A C 1
ATOM 698 O O . ASP A 1 89 ? -10.924 -11.552 19.320 1.00 97.12 89 ASP A O 1
ATOM 702 N N . ALA A 1 90 ? -9.016 -10.660 18.559 1.00 97.06 90 ALA A N 1
ATOM 703 C CA . ALA A 1 90 ? -9.389 -10.702 17.148 1.00 97.06 90 ALA A CA 1
ATOM 704 C C . ALA A 1 90 ? -9.689 -12.140 16.693 1.00 97.06 90 ALA A C 1
ATOM 706 O O . ALA A 1 90 ? -10.757 -12.404 16.136 1.00 97.06 90 ALA A O 1
ATOM 707 N N . ALA A 1 91 ? -8.796 -13.085 16.999 1.00 95.94 91 ALA A N 1
ATOM 708 C CA . ALA A 1 91 ? -8.973 -14.493 16.657 1.00 95.94 91 ALA A CA 1
ATOM 709 C C . ALA A 1 91 ? -10.228 -15.095 17.312 1.00 95.94 91 ALA A C 1
ATOM 711 O O . ALA A 1 91 ? -11.009 -15.768 16.639 1.00 95.94 91 ALA A O 1
ATOM 712 N N . GLN A 1 92 ? -10.473 -14.806 18.596 1.00 97.12 92 GLN A N 1
ATOM 713 C CA . GLN A 1 92 ? -11.662 -15.278 19.313 1.00 97.12 92 GLN A CA 1
ATOM 714 C C . GLN A 1 92 ? -12.968 -14.769 18.683 1.00 97.12 92 GLN A C 1
ATOM 716 O O . GLN A 1 92 ? -13.986 -15.462 18.720 1.00 97.12 92 GLN A O 1
ATOM 721 N N . ARG A 1 93 ? -12.948 -13.568 18.097 1.00 96.44 93 ARG A N 1
ATOM 722 C CA . ARG A 1 93 ? -14.116 -12.921 17.480 1.00 96.44 93 ARG A CA 1
ATOM 723 C C . ARG A 1 93 ? -14.227 -13.167 15.972 1.00 96.44 93 ARG A C 1
ATOM 725 O O . ARG A 1 93 ? -15.111 -12.595 15.339 1.00 96.44 93 ARG A O 1
ATOM 732 N N . GLY A 1 94 ? -13.357 -14.002 15.397 1.00 96.06 94 GLY A N 1
ATOM 733 C CA . GLY A 1 94 ? -13.338 -14.273 13.956 1.00 96.06 94 GLY A CA 1
ATOM 734 C C . GLY A 1 94 ? -12.963 -13.049 13.113 1.00 96.06 94 GLY A C 1
ATOM 735 O O . GLY A 1 94 ? -13.386 -12.928 11.967 1.00 96.06 94 GLY A O 1
ATOM 736 N N . VAL A 1 95 ? -12.205 -12.110 13.681 1.00 97.56 95 VAL A N 1
ATOM 737 C CA . VAL A 1 95 ? -11.686 -10.943 12.965 1.00 97.56 95 VAL A CA 1
ATOM 738 C C . VAL A 1 95 ? -10.529 -11.390 12.074 1.00 97.56 95 VAL A C 1
ATOM 740 O O . VAL A 1 95 ? -9.567 -11.997 12.541 1.00 97.56 95 VAL A O 1
ATOM 743 N N . SER A 1 96 ? -10.609 -11.065 10.785 1.00 97.50 96 SER A N 1
ATOM 744 C CA . SER A 1 96 ? -9.600 -11.430 9.785 1.00 97.50 96 SER A CA 1
ATOM 745 C C . SER A 1 96 ? -8.408 -10.471 9.765 1.00 97.50 96 SER A C 1
ATOM 747 O O . SER A 1 96 ? -7.304 -10.877 9.410 1.00 97.50 96 SER A O 1
ATOM 749 N N . GLN A 1 97 ? -8.623 -9.205 10.134 1.00 98.06 97 GLN A N 1
ATOM 750 C CA . GLN A 1 97 ? -7.571 -8.204 10.312 1.00 98.06 97 GLN A CA 1
ATOM 751 C C . GLN A 1 97 ? -7.900 -7.269 11.478 1.00 98.06 97 GLN A C 1
ATOM 753 O O . GLN A 1 97 ? -8.988 -6.696 11.537 1.00 98.06 97 GLN A O 1
ATOM 758 N N . ALA A 1 98 ? -6.923 -7.034 12.351 1.00 98.44 98 ALA A N 1
ATOM 759 C CA . ALA A 1 98 ? -6.970 -5.946 13.321 1.00 98.44 98 ALA A CA 1
ATOM 760 C C . ALA A 1 98 ? -6.141 -4.746 12.837 1.00 98.44 98 ALA A C 1
ATOM 762 O O . ALA A 1 98 ? -5.092 -4.923 12.216 1.00 98.44 98 ALA A O 1
ATOM 763 N N . ILE A 1 99 ? -6.607 -3.537 13.139 1.00 98.69 99 ILE A N 1
ATOM 764 C CA . ILE A 1 99 ? -5.880 -2.267 12.983 1.00 98.69 99 ILE A CA 1
ATOM 765 C C . ILE A 1 99 ? -5.983 -1.528 14.317 1.00 98.69 99 ILE A C 1
ATOM 767 O O . ILE A 1 99 ? -7.036 -1.576 14.948 1.00 98.69 99 ILE A O 1
ATOM 771 N N . ILE A 1 100 ? -4.929 -0.844 14.751 1.00 98.69 100 ILE A N 1
ATOM 772 C CA . ILE A 1 100 ? -4.933 -0.013 15.958 1.00 98.69 100 ILE A CA 1
ATOM 773 C C . ILE A 1 100 ? -4.927 1.464 15.560 1.00 98.69 100 ILE A C 1
ATOM 775 O O . ILE A 1 100 ? -4.093 1.910 14.778 1.00 98.69 100 ILE A O 1
ATOM 779 N N . VAL A 1 101 ? -5.836 2.236 16.145 1.00 98.69 101 VAL A N 1
ATOM 780 C CA . VAL A 1 101 ? -5.833 3.699 16.142 1.00 98.69 101 VAL A CA 1
ATOM 781 C C . VAL A 1 101 ? -5.486 4.169 17.548 1.00 98.69 101 VAL A C 1
ATOM 783 O O . VAL A 1 101 ? -6.321 4.096 18.453 1.00 98.69 101 VAL A O 1
ATOM 786 N N . LYS A 1 102 ? -4.255 4.647 17.725 1.00 98.12 102 LYS A N 1
ATOM 787 C CA . LYS A 1 102 ? -3.758 5.201 18.983 1.00 98.12 102 LYS A CA 1
ATOM 788 C C . LYS A 1 102 ? -4.138 6.672 19.104 1.00 98.12 102 LYS A C 1
ATOM 790 O O . LYS A 1 102 ? -3.790 7.474 18.239 1.00 98.12 102 LYS A O 1
ATOM 795 N N . ASP A 1 103 ? -4.750 7.046 20.220 1.00 97.88 103 ASP A N 1
ATOM 796 C CA . ASP A 1 103 ? -4.986 8.440 20.573 1.00 97.88 103 ASP A CA 1
ATOM 797 C C . ASP A 1 103 ? -3.662 9.139 20.899 1.00 97.88 103 ASP A C 1
ATOM 799 O O . ASP A 1 103 ? -3.100 9.002 21.990 1.00 97.88 103 ASP A O 1
ATOM 803 N N . ASN A 1 104 ? -3.097 9.791 19.891 1.00 95.81 104 ASN A N 1
ATOM 804 C CA . ASN A 1 104 ? -1.850 10.529 19.945 1.00 95.81 104 ASN A CA 1
ATOM 805 C C . ASN A 1 104 ? -1.862 11.573 18.812 1.00 95.81 104 ASN A C 1
ATOM 807 O O . ASN A 1 104 ? -1.910 11.190 17.641 1.00 95.81 104 ASN A O 1
ATOM 811 N N . PRO A 1 105 ? -1.790 12.879 19.121 1.00 95.88 105 PRO A N 1
ATOM 812 C CA . PRO A 1 105 ? -1.850 13.930 18.106 1.00 95.88 105 PRO A CA 1
ATOM 813 C C . PRO A 1 105 ? -0.572 14.040 17.263 1.00 95.88 105 PRO A C 1
ATOM 815 O O . PRO A 1 105 ? -0.553 14.780 16.282 1.00 95.88 105 PRO A O 1
ATOM 818 N N . ILE A 1 106 ? 0.507 13.341 17.628 1.00 94.62 106 ILE A N 1
ATOM 819 C CA . ILE A 1 106 ? 1.743 13.317 16.845 1.00 94.62 106 ILE A CA 1
ATOM 820 C C . ILE A 1 106 ? 1.530 12.428 15.618 1.00 94.62 106 ILE A C 1
ATOM 822 O O . ILE A 1 106 ? 1.105 11.280 15.752 1.00 94.62 106 ILE A O 1
ATOM 826 N N . TYR A 1 107 ? 1.850 12.951 14.431 1.00 95.19 107 TYR A N 1
ATOM 827 C CA . TYR A 1 107 ? 1.850 12.184 13.185 1.00 95.19 107 TYR A CA 1
ATOM 828 C C . TYR A 1 107 ? 2.705 10.920 13.328 1.00 95.19 107 TYR A C 1
ATOM 830 O O . TYR A 1 107 ? 3.877 10.995 13.700 1.00 95.19 107 TYR A O 1
ATOM 838 N N . GLY A 1 108 ? 2.120 9.769 13.015 1.00 94.50 108 GLY A N 1
ATOM 839 C CA . GLY A 1 108 ? 2.788 8.482 13.109 1.00 94.50 108 GLY A CA 1
ATOM 840 C C . GLY A 1 108 ? 1.981 7.310 12.561 1.00 94.50 108 GLY A C 1
ATOM 841 O O . GLY A 1 108 ? 0.755 7.359 12.416 1.00 94.50 108 GLY A O 1
ATOM 842 N N . GLY A 1 109 ? 2.699 6.237 12.269 1.00 95.44 109 GLY A N 1
ATOM 843 C CA . GLY A 1 109 ? 2.157 4.990 11.753 1.00 95.44 109 GLY A CA 1
ATOM 844 C C . GLY A 1 109 ? 3.227 3.912 11.785 1.00 95.44 109 GLY A C 1
ATOM 845 O O . GLY A 1 109 ? 4.417 4.226 11.732 1.00 95.44 109 GLY A O 1
ATOM 846 N N . SER A 1 110 ? 2.813 2.665 11.959 1.00 93.38 110 SER A N 1
ATOM 847 C CA . SER A 1 110 ? 3.700 1.515 11.867 1.00 93.38 110 SER A CA 1
ATOM 848 C C . SER A 1 110 ? 2.981 0.330 11.237 1.00 93.38 110 SER A C 1
ATOM 850 O O . SER A 1 110 ? 1.784 0.101 11.445 1.00 93.38 110 SER A O 1
ATOM 852 N N . GLY A 1 111 ? 3.734 -0.413 10.432 1.00 88.19 111 GLY A N 1
ATOM 853 C CA . GLY A 1 111 ? 3.259 -1.625 9.783 1.00 88.19 111 GLY A CA 1
ATOM 854 C C . GLY A 1 111 ? 3.380 -2.838 10.702 1.00 88.19 111 GLY A C 1
ATOM 855 O O . GLY A 1 111 ? 3.405 -2.739 11.925 1.00 88.19 111 GLY A O 1
ATOM 856 N N . GLY A 1 112 ? 3.503 -4.016 10.095 1.00 88.62 112 GLY A N 1
ATOM 857 C CA . GLY A 1 112 ? 3.607 -5.293 10.804 1.00 88.62 112 GLY A CA 1
ATOM 858 C C . GLY A 1 112 ? 2.329 -6.116 10.685 1.00 88.62 112 GLY A C 1
ATOM 859 O O . GLY A 1 112 ? 1.534 -5.912 9.774 1.00 88.62 112 GLY A O 1
ATOM 860 N N . ALA A 1 113 ? 2.138 -7.086 11.583 1.00 91.94 113 ALA A N 1
ATOM 861 C CA . ALA A 1 113 ? 0.964 -7.964 11.536 1.00 91.94 113 ALA A CA 1
ATOM 862 C C . ALA A 1 113 ? -0.346 -7.218 11.858 1.00 91.94 113 ALA A C 1
ATOM 864 O O . ALA A 1 113 ? -1.398 -7.529 11.295 1.00 91.94 113 ALA A O 1
ATOM 865 N N . ILE A 1 114 ? -0.270 -6.225 12.749 1.00 97.56 114 ILE A N 1
ATOM 866 C CA . ILE A 1 114 ? -1.368 -5.324 13.100 1.00 97.56 114 ILE A CA 1
ATOM 867 C C . ILE A 1 114 ? -0.888 -3.895 12.836 1.00 97.56 114 ILE A C 1
ATOM 869 O O . ILE A 1 114 ? -0.067 -3.398 13.605 1.00 97.56 114 ILE A O 1
ATOM 873 N N . PRO A 1 115 ? -1.387 -3.246 11.772 1.00 97.62 115 PRO A N 1
ATOM 874 C CA . PRO A 1 115 ? -1.115 -1.845 11.492 1.00 97.62 115 PRO A CA 1
ATOM 875 C C . PRO A 1 115 ? -1.496 -0.950 12.667 1.00 97.62 115 PRO A C 1
ATOM 877 O O . PRO A 1 115 ? -2.575 -1.117 13.246 1.00 97.62 115 PRO A O 1
ATOM 880 N N . VAL A 1 116 ? -0.655 0.031 12.973 1.00 98.00 116 VAL A N 1
ATOM 881 C CA . VAL A 1 116 ? -0.926 1.067 13.970 1.00 98.00 116 VAL A CA 1
ATOM 882 C C . VAL A 1 116 ? -0.906 2.425 13.288 1.00 98.00 116 VAL A C 1
ATOM 884 O O . VAL A 1 116 ? 0.008 2.734 12.531 1.00 98.00 116 VAL A O 1
ATOM 887 N N . VAL A 1 117 ? -1.884 3.271 13.592 1.00 98.06 117 VAL A N 1
ATOM 888 C CA . VAL A 1 117 ? -1.896 4.683 13.197 1.00 98.06 117 VAL A CA 1
ATOM 889 C C . VAL A 1 117 ? -2.239 5.569 14.380 1.00 98.06 117 VAL A C 1
ATOM 891 O O . VAL A 1 117 ? -2.932 5.142 15.303 1.00 98.06 117 VAL A O 1
ATOM 894 N N . THR A 1 118 ? -1.766 6.809 14.366 1.00 98.00 118 THR A N 1
ATOM 895 C CA . THR A 1 118 ? -2.085 7.792 15.406 1.00 98.00 118 THR A CA 1
ATOM 896 C C . THR A 1 118 ? -3.244 8.703 14.993 1.00 98.00 118 THR A C 1
ATOM 898 O O . THR A 1 118 ? -3.544 8.857 13.806 1.00 98.00 118 THR A O 1
ATOM 901 N N . THR A 1 119 ? -3.902 9.351 15.957 1.00 98.12 119 THR A N 1
ATOM 902 C CA . THR A 1 119 ? -4.946 10.356 15.676 1.00 98.12 119 THR A CA 1
ATOM 903 C C . THR A 1 119 ? -4.410 11.602 14.961 1.00 98.12 119 THR A C 1
ATOM 905 O O . THR A 1 119 ? -5.171 12.256 14.246 1.00 98.12 119 THR A O 1
ATOM 908 N N . GLY A 1 120 ? -3.107 11.882 15.066 1.00 97.00 120 GLY A N 1
ATOM 909 C CA . GLY A 1 120 ? -2.402 12.927 14.314 1.00 97.00 120 GLY A CA 1
ATOM 910 C C . GLY A 1 120 ? -2.173 12.631 12.827 1.00 97.00 120 GLY A C 1
ATOM 911 O O . GLY A 1 120 ? -1.813 13.535 12.074 1.00 97.00 120 GLY A O 1
ATOM 912 N N . SER A 1 121 ? -2.375 11.389 12.385 1.00 97.44 121 SER A N 1
ATOM 913 C CA . SER A 1 121 ? -2.178 10.972 10.994 1.00 97.44 121 SER A CA 1
ATOM 914 C C . SER A 1 121 ? -3.465 11.059 10.160 1.00 97.44 121 SER A C 1
ATOM 916 O O . SER A 1 121 ? -4.570 10.862 10.685 1.00 97.44 121 SER A O 1
ATOM 918 N N . PRO A 1 122 ? -3.371 11.305 8.838 1.00 97.69 122 PRO A N 1
ATOM 919 C CA . PRO A 1 122 ? -4.514 11.114 7.954 1.00 97.69 122 PRO A CA 1
ATOM 920 C C . PRO A 1 122 ? -4.897 9.629 7.909 1.00 97.69 122 PRO A C 1
ATOM 922 O O . PRO A 1 122 ? -4.032 8.752 7.967 1.00 97.69 122 PRO A O 1
ATOM 925 N N . ALA A 1 123 ? -6.189 9.323 7.763 1.00 98.19 123 ALA A N 1
ATOM 926 C CA . ALA A 1 123 ? -6.659 7.936 7.703 1.00 98.19 123 ALA A CA 1
ATOM 927 C C . ALA A 1 123 ? -6.055 7.109 6.549 1.00 98.19 123 ALA A C 1
ATOM 929 O O . ALA A 1 123 ? -6.063 5.881 6.617 1.00 98.19 123 ALA A O 1
ATOM 930 N N . SER A 1 124 ? -5.502 7.748 5.512 1.00 97.69 124 SER A N 1
ATOM 931 C CA . SER A 1 124 ? -4.781 7.064 4.432 1.00 97.69 124 SER A CA 1
ATOM 932 C C . SER A 1 124 ? -3.524 6.332 4.918 1.00 97.69 124 SER A C 1
ATOM 934 O O . SER A 1 124 ? -3.179 5.302 4.343 1.00 97.69 124 SER A O 1
ATOM 936 N N . VAL A 1 125 ? -2.901 6.759 6.027 1.00 98.00 125 VAL A N 1
ATOM 937 C CA . VAL A 1 125 ? -1.798 6.007 6.654 1.00 98.00 125 VAL A CA 1
ATOM 938 C C . VAL A 1 125 ? -2.265 4.604 7.051 1.00 98.00 125 VAL A C 1
ATOM 940 O O . VAL A 1 125 ? -1.527 3.648 6.872 1.00 98.00 125 VAL A O 1
ATOM 943 N N . ALA A 1 126 ? -3.515 4.425 7.493 1.00 98.31 126 ALA A N 1
ATOM 944 C CA . ALA A 1 126 ? -4.010 3.095 7.861 1.00 98.31 126 ALA A CA 1
ATOM 945 C C . ALA A 1 126 ? -4.134 2.172 6.643 1.00 98.31 126 ALA A C 1
ATOM 947 O O . ALA A 1 126 ? -3.937 0.965 6.762 1.00 98.31 126 ALA A O 1
ATOM 948 N N . VAL A 1 127 ? -4.439 2.739 5.472 1.00 98.38 127 VAL A N 1
ATOM 949 C CA . VAL A 1 127 ? -4.461 1.996 4.209 1.00 98.38 127 VAL A CA 1
ATOM 950 C C . VAL A 1 127 ? -3.042 1.613 3.794 1.00 98.38 127 VAL A C 1
ATOM 952 O O . VAL A 1 127 ? -2.817 0.445 3.492 1.00 98.38 127 VAL A O 1
ATOM 955 N N . HIS A 1 128 ? -2.094 2.556 3.850 1.00 98.12 128 HIS A N 1
ATOM 956 C CA . HIS A 1 128 ? -0.669 2.305 3.602 1.00 98.12 128 HIS A CA 1
ATOM 957 C C . HIS A 1 128 ? -0.140 1.172 4.497 1.00 98.12 128 HIS A C 1
ATOM 959 O O . HIS A 1 128 ? 0.342 0.155 4.004 1.00 98.12 128 HIS A O 1
ATOM 965 N N . GLU A 1 129 ? -0.328 1.277 5.814 1.00 97.81 129 GLU A N 1
ATOM 966 C CA . GLU A 1 129 ? 0.184 0.269 6.744 1.00 97.81 129 GLU A CA 1
ATOM 967 C C . GLU A 1 129 ? -0.534 -1.084 6.590 1.00 97.81 129 GLU A C 1
ATOM 969 O O . GLU A 1 129 ? 0.082 -2.145 6.710 1.00 97.81 129 GLU A O 1
ATOM 974 N N . TYR A 1 130 ? -1.827 -1.083 6.247 1.00 98.19 130 TYR A N 1
ATOM 975 C CA . TYR A 1 130 ? -2.547 -2.314 5.922 1.00 98.19 130 TYR A CA 1
ATOM 976 C C . TYR A 1 130 ? -2.016 -2.994 4.655 1.00 98.19 130 TYR A C 1
ATOM 978 O O . TYR A 1 130 ? -1.975 -4.225 4.607 1.00 98.19 130 TYR A O 1
ATOM 986 N N . MET A 1 131 ? -1.565 -2.247 3.646 1.00 97.88 131 MET A N 1
ATOM 987 C CA . MET A 1 131 ? -0.990 -2.828 2.427 1.00 97.88 131 MET A CA 1
ATOM 988 C C . MET A 1 131 ? 0.271 -3.650 2.716 1.00 97.88 131 MET A C 1
ATOM 990 O O . MET A 1 131 ? 0.476 -4.683 2.076 1.00 97.88 131 MET A O 1
ATOM 994 N N . HIS A 1 132 ? 1.052 -3.303 3.740 1.00 96.75 132 HIS A N 1
ATOM 995 C CA . HIS A 1 132 ? 2.154 -4.160 4.186 1.00 96.75 132 HIS A CA 1
ATOM 996 C C . HIS A 1 132 ? 1.687 -5.510 4.726 1.00 96.75 132 HIS A C 1
ATOM 998 O O . HIS A 1 132 ? 2.358 -6.519 4.512 1.00 96.75 132 HIS A O 1
ATOM 1004 N N . THR A 1 133 ? 0.508 -5.578 5.355 1.00 96.31 133 THR A N 1
ATOM 1005 C CA . THR A 1 133 ? -0.071 -6.865 5.783 1.00 96.31 133 THR A CA 1
ATOM 1006 C C . THR A 1 133 ? -0.408 -7.753 4.585 1.00 96.31 133 THR A C 1
ATOM 1008 O O . THR A 1 133 ? -0.468 -8.972 4.726 1.00 96.31 133 THR A O 1
ATOM 1011 N N . LEU A 1 134 ? -0.629 -7.157 3.407 1.00 96.44 134 LEU A N 1
ATOM 1012 C CA . LEU A 1 134 ? -0.849 -7.842 2.130 1.00 96.44 134 LEU A CA 1
ATOM 1013 C C . LEU A 1 134 ? 0.465 -8.201 1.414 1.00 96.44 134 LEU A C 1
ATOM 1015 O O . LEU A 1 134 ? 0.430 -8.789 0.335 1.00 96.44 134 LEU A O 1
ATOM 1019 N N . GLY A 1 135 ? 1.611 -7.874 2.014 1.00 95.25 135 GLY A N 1
ATOM 1020 C CA . GLY A 1 135 ? 2.939 -8.173 1.493 1.00 95.25 135 GLY A CA 1
ATOM 1021 C C . GLY A 1 135 ? 3.525 -7.103 0.577 1.00 95.25 135 GLY A C 1
ATOM 1022 O O . GLY A 1 135 ? 4.585 -7.352 0.014 1.00 95.25 135 GLY A O 1
ATOM 1023 N N . LEU A 1 136 ? 2.874 -5.945 0.403 1.00 96.19 136 LEU A N 1
ATOM 1024 C CA . LEU A 1 136 ? 3.414 -4.852 -0.413 1.00 96.19 136 LEU A CA 1
ATOM 1025 C C . LEU A 1 136 ? 4.574 -4.150 0.311 1.00 96.19 136 LEU A C 1
ATOM 1027 O O . LEU A 1 136 ? 4.590 -4.040 1.540 1.00 96.19 136 LEU A O 1
ATOM 1031 N N . SER A 1 137 ? 5.546 -3.675 -0.463 1.00 95.75 137 SER A N 1
ATOM 1032 C CA . SER A 1 137 ? 6.710 -2.921 0.016 1.00 95.75 137 SER A CA 1
ATOM 1033 C C . SER A 1 137 ? 6.526 -1.423 -0.184 1.00 95.75 137 SER A C 1
ATOM 1035 O O . SER A 1 137 ? 5.737 -0.997 -1.026 1.00 95.75 137 SER A O 1
ATOM 1037 N N . ASP A 1 138 ? 7.295 -0.633 0.561 1.00 95.62 138 ASP A N 1
ATOM 1038 C CA . ASP A 1 138 ? 7.397 0.804 0.319 1.00 95.62 138 ASP A CA 1
ATOM 1039 C C . ASP A 1 138 ? 8.011 1.108 -1.055 1.00 95.62 138 ASP A C 1
ATOM 1041 O O . ASP A 1 138 ? 8.884 0.390 -1.556 1.00 95.62 138 ASP A O 1
ATOM 1045 N N . GLU A 1 139 ? 7.578 2.217 -1.646 1.00 95.94 139 GLU A N 1
ATOM 1046 C CA . GLU A 1 139 ? 8.061 2.727 -2.937 1.00 95.94 139 GLU A CA 1
ATOM 1047 C C . GLU A 1 139 ? 8.951 3.979 -2.769 1.00 95.94 139 GLU A C 1
ATOM 1049 O O . GLU A 1 139 ? 9.616 4.422 -3.710 1.00 95.94 139 GLU A O 1
ATOM 1054 N N . TYR A 1 140 ? 9.029 4.542 -1.555 1.00 94.19 140 TYR A N 1
ATOM 1055 C CA . TYR A 1 140 ? 9.946 5.640 -1.247 1.00 94.19 140 TYR A CA 1
ATOM 1056 C C . TYR A 1 140 ? 11.393 5.159 -1.085 1.00 94.19 140 TYR A C 1
ATOM 1058 O O . TYR A 1 140 ? 11.667 4.018 -0.725 1.00 94.19 140 TYR A O 1
ATOM 1066 N N . GLN A 1 141 ? 12.346 6.058 -1.338 1.00 95.06 141 GLN A N 1
ATOM 1067 C CA . GLN A 1 141 ? 13.771 5.767 -1.189 1.00 95.06 141 GLN A CA 1
ATOM 1068 C C . GLN A 1 141 ? 14.150 5.672 0.290 1.00 95.06 141 GLN A C 1
ATOM 1070 O O . GLN A 1 141 ? 14.051 6.662 1.016 1.00 95.06 141 GLN A O 1
ATOM 1075 N N . TYR A 1 142 ? 14.663 4.516 0.705 1.00 91.94 142 TYR A N 1
ATOM 1076 C CA . TYR A 1 142 ? 15.246 4.349 2.031 1.00 91.94 142 TYR A CA 1
ATOM 1077 C C . TYR A 1 142 ? 16.554 5.140 2.171 1.00 91.94 142 TYR A C 1
ATOM 1079 O O . TYR A 1 142 ? 17.339 5.282 1.217 1.00 91.94 142 TYR A O 1
ATOM 1087 N N . SER A 1 143 ? 16.839 5.615 3.385 1.00 91.00 143 SER A N 1
ATOM 1088 C CA . SER A 1 143 ? 18.192 6.045 3.747 1.00 91.00 143 SER A CA 1
ATOM 1089 C C . SER A 1 143 ? 19.179 4.876 3.649 1.00 91.00 143 SER A C 1
ATOM 1091 O O . SER A 1 143 ? 18.792 3.707 3.624 1.00 91.00 143 SER A O 1
ATOM 1093 N N . ALA A 1 144 ? 20.481 5.170 3.615 1.00 91.12 144 ALA A N 1
ATOM 1094 C CA . ALA A 1 144 ? 21.505 4.123 3.555 1.00 91.12 144 ALA A CA 1
ATOM 1095 C C . ALA A 1 144 ? 21.427 3.152 4.753 1.00 91.12 144 ALA A C 1
ATOM 1097 O O . ALA A 1 144 ? 21.623 1.953 4.580 1.00 91.12 144 ALA A O 1
ATOM 1098 N N . SER A 1 145 ? 21.095 3.647 5.951 1.00 88.31 145 SER A N 1
ATOM 1099 C CA . SER A 1 145 ? 20.923 2.823 7.154 1.00 88.31 145 SER A CA 1
ATOM 1100 C C . SER A 1 145 ? 19.669 1.950 7.105 1.00 88.31 145 SER A C 1
ATOM 1102 O O . SER A 1 145 ? 19.734 0.775 7.456 1.00 88.31 145 SER A O 1
ATOM 1104 N N . GLU A 1 146 ? 18.542 2.489 6.635 1.00 87.56 146 GLU A N 1
ATOM 1105 C CA . GLU A 1 146 ? 17.295 1.727 6.472 1.00 87.56 146 GLU A CA 1
ATOM 1106 C C . GLU A 1 146 ? 17.422 0.671 5.364 1.00 87.56 146 GLU A C 1
ATOM 1108 O O . GLU A 1 146 ? 16.922 -0.446 5.500 1.00 87.56 146 GLU A O 1
ATOM 1113 N N . ALA A 1 147 ? 18.137 0.986 4.279 1.00 91.38 147 ALA A N 1
ATOM 1114 C CA . ALA A 1 147 ? 18.312 0.083 3.147 1.00 91.38 147 ALA A CA 1
ATOM 1115 C C . ALA A 1 147 ? 18.983 -1.241 3.555 1.00 91.38 147 ALA A C 1
ATOM 1117 O O . ALA A 1 147 ? 18.609 -2.292 3.045 1.00 91.38 147 ALA A O 1
ATOM 1118 N N . VAL A 1 148 ? 19.904 -1.233 4.526 1.00 87.25 148 VAL A N 1
ATOM 1119 C CA . VAL A 1 148 ? 20.518 -2.465 5.071 1.00 87.25 148 VAL A CA 1
ATOM 1120 C C . VAL A 1 148 ? 19.470 -3.407 5.684 1.00 87.25 148 VAL A C 1
ATOM 1122 O O . VAL A 1 148 ? 19.630 -4.629 5.670 1.00 87.25 148 VAL A O 1
ATOM 1125 N N . ILE A 1 149 ? 18.382 -2.850 6.214 1.00 84.88 149 ILE A N 1
ATOM 1126 C CA . ILE A 1 149 ? 17.316 -3.595 6.886 1.00 84.88 149 ILE A CA 1
ATOM 1127 C C . ILE A 1 149 ? 16.278 -4.081 5.870 1.00 84.88 149 ILE A C 1
ATOM 1129 O O . ILE A 1 149 ? 15.881 -5.251 5.919 1.00 84.88 149 ILE A O 1
ATOM 1133 N N . TYR A 1 150 ? 15.856 -3.199 4.958 1.00 86.81 150 TYR A N 1
ATOM 1134 C CA . TYR A 1 150 ? 14.684 -3.413 4.104 1.00 86.81 150 TYR A CA 1
ATOM 1135 C C . TYR A 1 150 ? 15.012 -3.886 2.677 1.00 86.81 150 TYR A C 1
ATOM 1137 O O . TYR A 1 150 ? 14.209 -4.593 2.070 1.00 86.81 150 TYR A O 1
ATOM 1145 N N . CYS A 1 151 ? 16.204 -3.607 2.145 1.00 89.94 151 CYS A N 1
ATOM 1146 C CA . CYS A 1 151 ? 16.589 -3.965 0.773 1.00 89.94 151 CYS A CA 1
ATOM 1147 C C . CYS A 1 151 ? 17.234 -5.357 0.678 1.00 89.94 151 CYS A C 1
ATOM 1149 O O . CYS A 1 151 ? 18.371 -5.504 0.238 1.00 89.94 151 CYS A O 1
ATOM 1151 N N . LYS A 1 152 ? 16.506 -6.403 1.085 1.00 83.00 152 LYS A N 1
ATOM 1152 C CA . LYS A 1 152 ? 17.001 -7.797 1.127 1.00 83.00 152 LYS A CA 1
ATOM 1153 C C . LYS A 1 152 ? 16.805 -8.601 -0.176 1.00 83.00 152 LYS A C 1
ATOM 1155 O O . LYS A 1 152 ? 16.875 -9.824 -0.143 1.00 83.00 152 LYS A O 1
ATOM 1160 N N . SER A 1 153 ? 16.566 -7.944 -1.315 1.00 73.06 153 SER A N 1
ATOM 1161 C CA . SER A 1 153 ? 16.298 -8.577 -2.628 1.00 73.06 153 SER A CA 1
ATOM 1162 C C . SER A 1 153 ? 15.145 -9.593 -2.632 1.00 73.06 153 SER A C 1
ATOM 1164 O O . SER A 1 153 ? 15.211 -10.619 -3.307 1.00 73.06 153 SER A O 1
ATOM 1166 N N . VAL A 1 154 ? 14.073 -9.321 -1.885 1.00 78.81 154 VAL A N 1
ATOM 1167 C CA . VAL A 1 154 ? 12.853 -10.141 -1.911 1.00 78.81 154 VAL A CA 1
ATOM 1168 C C . VAL A 1 154 ? 11.779 -9.367 -2.659 1.00 78.81 154 VAL A C 1
ATOM 1170 O O . VAL A 1 154 ? 11.367 -8.303 -2.208 1.00 78.81 154 VAL A O 1
ATOM 1173 N N . SER A 1 155 ? 11.343 -9.892 -3.806 1.00 81.12 155 SER A N 1
ATOM 1174 C CA . SER A 1 155 ? 10.264 -9.269 -4.580 1.00 81.12 155 SER A CA 1
ATOM 1175 C C . SER A 1 155 ? 8.953 -9.284 -3.794 1.00 81.12 155 SER A C 1
ATOM 1177 O O . SER A 1 155 ? 8.640 -10.258 -3.107 1.00 81.12 155 SER A O 1
ATOM 1179 N N . SER A 1 156 ? 8.181 -8.213 -3.929 1.00 94.19 156 SER A N 1
ATOM 1180 C CA . SER A 1 156 ? 6.857 -8.040 -3.336 1.00 94.19 156 SER A CA 1
ATOM 1181 C C . SER A 1 156 ? 5.817 -7.802 -4.433 1.00 94.19 156 SER A C 1
ATOM 1183 O O . SER A 1 156 ? 6.183 -7.514 -5.571 1.00 94.19 156 SER A O 1
ATOM 1185 N N . PRO A 1 157 ? 4.507 -7.909 -4.154 1.00 96.19 157 PRO A N 1
ATOM 1186 C CA . PRO A 1 157 ? 3.479 -7.754 -5.183 1.00 96.19 157 PRO A CA 1
ATOM 1187 C C . PRO A 1 157 ? 3.521 -6.426 -5.958 1.00 96.19 157 PRO A C 1
ATOM 1189 O O . PRO A 1 157 ? 2.962 -6.365 -7.051 1.00 96.19 157 PRO A O 1
ATOM 1192 N N . ASN A 1 158 ? 4.147 -5.375 -5.418 1.00 96.56 158 ASN A N 1
ATOM 1193 C CA . ASN A 1 158 ? 4.299 -4.067 -6.064 1.00 96.56 158 ASN A CA 1
ATOM 1194 C C . ASN A 1 158 ? 5.751 -3.667 -6.374 1.00 96.56 158 ASN A C 1
ATOM 1196 O O . ASN A 1 158 ? 5.957 -2.613 -6.970 1.00 96.56 158 ASN A O 1
ATOM 1200 N N . LEU A 1 159 ? 6.748 -4.484 -6.015 1.00 96.00 159 LEU A N 1
ATOM 1201 C CA . LEU A 1 159 ? 8.158 -4.165 -6.236 1.00 96.00 159 LEU A CA 1
ATOM 1202 C C . LEU A 1 159 ? 8.938 -5.383 -6.750 1.00 96.00 159 LEU A C 1
ATOM 1204 O O . LEU A 1 159 ? 8.941 -6.447 -6.130 1.00 96.00 159 LEU A O 1
ATOM 1208 N N . ALA A 1 160 ? 9.646 -5.218 -7.866 1.00 95.81 160 ALA A N 1
ATOM 1209 C CA . ALA A 1 160 ? 10.538 -6.235 -8.420 1.00 95.81 160 ALA A CA 1
ATOM 1210 C C . ALA A 1 160 ? 12.003 -5.797 -8.301 1.00 95.81 160 ALA A C 1
ATOM 1212 O O . ALA A 1 160 ? 12.338 -4.645 -8.572 1.00 95.81 160 ALA A O 1
ATOM 1213 N N . PHE A 1 161 ? 12.881 -6.732 -7.939 1.00 95.06 161 PHE A N 1
ATOM 1214 C CA . PHE A 1 161 ? 14.328 -6.518 -7.859 1.00 95.06 161 PHE A CA 1
ATOM 1215 C C . PHE A 1 161 ? 14.988 -7.220 -9.041 1.00 95.06 161 PHE A C 1
ATOM 1217 O O . PHE A 1 161 ? 15.131 -8.442 -9.038 1.00 95.06 161 PHE A O 1
ATOM 1224 N N . ILE A 1 162 ? 15.337 -6.459 -10.078 1.00 94.81 162 ILE A N 1
ATOM 1225 C CA . ILE A 1 162 ? 15.873 -7.016 -11.324 1.00 94.81 162 ILE A CA 1
ATOM 1226 C C . ILE A 1 162 ? 17.088 -6.201 -11.735 1.00 94.81 162 ILE A C 1
ATOM 1228 O O . ILE A 1 162 ? 16.956 -5.027 -12.083 1.00 94.81 162 ILE A O 1
ATOM 1232 N N . GLU A 1 163 ? 18.249 -6.852 -11.735 1.00 93.56 163 GLU A N 1
ATOM 1233 C CA . GLU A 1 163 ? 19.469 -6.276 -12.289 1.00 93.56 163 GLU A CA 1
ATOM 1234 C C . GLU A 1 163 ? 19.410 -6.336 -13.826 1.00 93.56 163 GLU A C 1
ATOM 1236 O O . GLU A 1 163 ? 19.215 -7.425 -14.383 1.00 93.56 163 GLU A O 1
ATOM 1241 N N . PRO A 1 164 ? 19.545 -5.200 -14.534 1.00 93.44 164 PRO A N 1
ATOM 1242 C CA . PRO A 1 164 ? 19.590 -5.193 -15.989 1.00 93.44 164 PRO A CA 1
ATOM 1243 C C . PRO A 1 164 ? 20.789 -5.975 -16.533 1.00 93.44 164 PRO A C 1
ATOM 1245 O O . PRO A 1 164 ? 21.864 -5.992 -15.935 1.00 93.44 164 PRO A O 1
ATOM 1248 N N . ASN A 1 165 ? 20.645 -6.568 -17.720 1.00 93.62 165 ASN A N 1
ATOM 1249 C CA . ASN A 1 165 ? 21.794 -7.119 -18.432 1.00 93.62 165 ASN A CA 1
ATOM 1250 C C . ASN A 1 165 ? 22.802 -5.991 -18.751 1.00 93.62 165 ASN A C 1
ATOM 1252 O O . ASN A 1 165 ? 22.429 -5.049 -19.457 1.00 93.62 165 ASN A O 1
ATOM 1256 N N . PRO A 1 166 ? 24.071 -6.073 -18.301 1.00 91.12 166 PRO A N 1
ATOM 1257 C CA . PRO A 1 166 ? 25.063 -5.022 -18.542 1.00 91.12 166 PRO A CA 1
ATOM 1258 C C . PRO A 1 166 ? 25.390 -4.827 -20.029 1.00 91.12 166 PRO A C 1
ATOM 1260 O O . PRO A 1 166 ? 25.812 -3.745 -20.424 1.00 91.12 166 PRO A O 1
ATOM 1263 N N . ASN A 1 167 ? 25.166 -5.850 -20.860 1.00 94.00 167 ASN A N 1
ATOM 1264 C CA . ASN A 1 167 ? 25.349 -5.781 -22.313 1.00 94.00 167 ASN A CA 1
ATOM 1265 C C . ASN A 1 167 ? 24.063 -5.375 -23.057 1.00 94.00 167 ASN A C 1
ATOM 1267 O O . ASN A 1 167 ? 24.037 -5.375 -24.287 1.00 94.00 167 ASN A O 1
ATOM 1271 N N . GLY A 1 168 ? 22.995 -5.063 -22.320 1.00 93.94 168 GLY A N 1
ATOM 1272 C CA . GLY A 1 168 ? 21.668 -4.796 -22.856 1.00 93.94 168 GLY A CA 1
ATOM 1273 C C . GLY A 1 168 ? 20.961 -6.035 -23.411 1.00 93.94 168 GLY A C 1
ATOM 1274 O O . GLY A 1 168 ? 21.397 -7.174 -23.227 1.00 93.94 168 GLY A O 1
ATOM 1275 N N . TYR A 1 169 ? 19.839 -5.802 -24.090 1.00 96.00 169 TYR A N 1
ATOM 1276 C CA . TYR A 1 169 ? 19.041 -6.838 -24.752 1.00 96.00 169 TYR A CA 1
ATOM 1277 C C . TYR A 1 169 ? 19.030 -6.643 -26.267 1.00 96.00 169 TYR A C 1
ATOM 1279 O O . TYR A 1 169 ? 19.215 -5.539 -26.774 1.00 96.00 169 TYR A O 1
ATOM 1287 N N . GLN A 1 170 ? 18.779 -7.729 -27.000 1.00 95.31 170 GLN A N 1
ATOM 1288 C CA . GLN A 1 170 ? 18.625 -7.664 -28.457 1.00 95.31 170 GLN A CA 1
ATOM 1289 C C . GLN A 1 170 ? 17.344 -6.927 -28.872 1.00 95.31 170 GLN A C 1
ATOM 1291 O O . GLN A 1 170 ? 17.312 -6.290 -29.920 1.00 95.31 170 GLN A O 1
ATOM 1296 N N . ASN A 1 171 ? 16.275 -7.082 -28.086 1.00 94.44 171 ASN A N 1
ATOM 1297 C CA . ASN A 1 171 ? 14.960 -6.470 -28.266 1.00 94.44 171 ASN A CA 1
ATOM 1298 C C . ASN A 1 171 ? 14.082 -6.751 -27.028 1.00 94.44 171 ASN A C 1
ATOM 1300 O O . ASN A 1 171 ? 14.448 -7.551 -26.160 1.00 94.44 171 ASN A O 1
ATOM 1304 N N . ASP A 1 172 ? 12.887 -6.155 -26.991 1.00 94.94 172 ASP A N 1
ATOM 1305 C CA . ASP A 1 172 ? 11.913 -6.339 -25.906 1.00 94.94 172 ASP A CA 1
ATOM 1306 C C . ASP A 1 172 ? 11.505 -7.808 -25.704 1.00 94.94 172 ASP A C 1
ATOM 1308 O O . ASP A 1 172 ? 11.391 -8.272 -24.571 1.00 94.94 172 ASP A O 1
ATOM 1312 N N . SER A 1 173 ? 11.359 -8.582 -26.788 1.00 95.88 173 SER A N 1
ATOM 1313 C CA . SER A 1 173 ? 11.015 -10.008 -26.693 1.00 95.88 173 SER A CA 1
ATOM 1314 C C . SER A 1 173 ? 12.086 -10.799 -25.940 1.00 95.88 173 SER A C 1
ATOM 1316 O O . SER A 1 173 ? 11.747 -11.641 -25.110 1.00 95.88 173 SER A O 1
ATOM 1318 N N . SER A 1 174 ? 13.369 -10.516 -26.190 1.00 96.44 174 SER A N 1
ATOM 1319 C CA . SER A 1 174 ? 14.486 -11.135 -25.468 1.00 96.44 174 SER A CA 1
ATOM 1320 C C . SER A 1 174 ? 14.460 -10.778 -23.982 1.00 96.44 174 SER A C 1
ATOM 1322 O O . SER A 1 174 ? 14.662 -11.658 -23.146 1.00 96.44 174 SER A O 1
ATOM 1324 N N . ALA A 1 175 ? 14.192 -9.514 -23.641 1.00 96.75 175 ALA A N 1
ATOM 1325 C CA . ALA A 1 175 ? 14.070 -9.086 -22.249 1.00 96.75 175 ALA A CA 1
ATOM 1326 C C . ALA A 1 175 ? 12.885 -9.773 -21.553 1.00 96.75 175 ALA A C 1
ATOM 1328 O O . ALA A 1 175 ? 13.018 -10.257 -20.429 1.00 96.75 175 ALA A O 1
ATOM 1329 N N . ARG A 1 176 ? 11.736 -9.894 -22.231 1.00 96.19 176 ARG A N 1
ATOM 1330 C CA . ARG A 1 176 ? 10.551 -10.577 -21.692 1.00 96.19 176 ARG A CA 1
ATOM 1331 C C . ARG A 1 176 ? 10.821 -12.041 -21.390 1.00 96.19 176 ARG A C 1
ATOM 1333 O O . ARG A 1 176 ? 10.508 -12.497 -20.292 1.00 96.19 176 ARG A O 1
ATOM 1340 N N . SER A 1 177 ? 11.439 -12.765 -22.321 1.00 96.19 177 SER A N 1
ATOM 1341 C CA . SER A 1 177 ? 11.809 -14.167 -22.103 1.00 96.19 177 SER A CA 1
ATOM 1342 C C . SER A 1 177 ? 12.725 -14.353 -20.889 1.00 96.19 177 SER A C 1
ATOM 1344 O O . SER A 1 177 ? 12.640 -15.383 -20.227 1.00 96.19 177 SER A O 1
ATOM 1346 N N . GLN A 1 178 ? 13.563 -13.363 -20.572 1.00 96.75 178 GLN A N 1
ATOM 1347 C CA . GLN A 1 178 ? 14.481 -13.414 -19.435 1.00 96.75 178 GLN A CA 1
ATOM 1348 C C . GLN A 1 178 ? 13.842 -12.974 -18.106 1.00 96.75 178 GLN A C 1
ATOM 1350 O O . GLN A 1 178 ? 14.184 -13.519 -17.056 1.00 96.75 178 GLN A O 1
ATOM 1355 N N . HIS A 1 179 ? 12.938 -11.989 -18.125 1.00 96.44 179 HIS A N 1
ATOM 1356 C CA . HIS A 1 179 ? 12.521 -11.284 -16.908 1.00 96.44 179 HIS A CA 1
ATOM 1357 C C . HIS A 1 179 ? 11.050 -11.429 -16.525 1.00 96.44 179 HIS A C 1
ATOM 1359 O O . HIS A 1 179 ? 10.740 -11.188 -15.363 1.00 96.44 179 HIS A O 1
ATOM 1365 N N . MET A 1 180 ? 10.143 -11.853 -17.413 1.00 95.06 180 MET A N 1
ATOM 1366 C CA . MET A 1 180 ? 8.706 -11.887 -17.083 1.00 95.06 180 MET A CA 1
ATOM 1367 C C . MET A 1 180 ? 8.379 -12.761 -15.865 1.00 95.06 180 MET A C 1
ATOM 1369 O O . MET A 1 180 ? 7.491 -12.414 -15.095 1.00 95.06 180 MET A O 1
ATOM 1373 N N . GLY A 1 181 ? 9.127 -13.848 -15.643 1.00 95.00 181 GLY A N 1
ATOM 1374 C CA . GLY A 1 181 ? 8.973 -14.697 -14.454 1.00 95.00 181 GLY A CA 1
ATOM 1375 C C . GLY A 1 181 ? 9.413 -14.043 -13.136 1.00 95.00 181 GLY A C 1
ATOM 1376 O O . GLY A 1 181 ? 9.104 -14.563 -12.069 1.00 95.00 181 GLY A O 1
ATOM 1377 N N . HIS A 1 182 ? 10.115 -12.910 -13.197 1.00 95.44 182 HIS A N 1
ATOM 1378 C CA . HIS A 1 182 ? 10.592 -12.145 -12.041 1.00 95.44 182 HIS A CA 1
ATOM 1379 C C . HIS A 1 182 ? 9.753 -10.889 -11.767 1.00 95.44 182 HIS A C 1
ATOM 1381 O O . HIS A 1 182 ? 10.058 -10.155 -10.832 1.00 95.44 182 HIS A O 1
ATOM 1387 N N . ILE A 1 183 ? 8.720 -10.621 -12.575 1.00 95.75 183 ILE A N 1
ATOM 1388 C CA . ILE A 1 183 ? 7.843 -9.455 -12.435 1.00 95.75 183 ILE A CA 1
ATOM 1389 C C . ILE A 1 183 ? 6.512 -9.932 -11.831 1.00 95.75 183 ILE A C 1
ATOM 1391 O O . ILE A 1 183 ? 5.726 -10.565 -12.538 1.00 95.75 183 ILE A O 1
ATOM 1395 N N . PRO A 1 184 ? 6.210 -9.631 -10.554 1.00 95.19 184 PRO A N 1
ATOM 1396 C CA . PRO A 1 184 ? 5.016 -10.146 -9.869 1.00 95.19 184 PRO A CA 1
ATOM 1397 C C . PRO A 1 184 ? 3.681 -9.794 -10.544 1.00 95.19 184 PRO A C 1
ATOM 1399 O O . PRO A 1 184 ? 2.716 -10.549 -10.441 1.00 95.19 184 PRO A O 1
ATOM 1402 N N . TRP A 1 185 ? 3.636 -8.673 -11.268 1.00 94.12 185 TRP A N 1
ATOM 1403 C CA . TRP A 1 185 ? 2.486 -8.212 -12.053 1.00 94.12 185 TRP A CA 1
ATOM 1404 C C . TRP A 1 185 ? 2.644 -8.457 -13.564 1.00 94.12 185 TRP A C 1
ATOM 1406 O O . TRP A 1 185 ? 1.915 -7.870 -14.362 1.00 94.12 185 TRP A O 1
ATOM 1416 N N . GLY A 1 186 ? 3.593 -9.302 -13.980 1.00 93.62 186 GLY A N 1
ATOM 1417 C CA . GLY A 1 186 ? 3.935 -9.510 -15.387 1.00 93.62 186 GLY A CA 1
ATOM 1418 C C . GLY A 1 186 ? 2.745 -9.945 -16.249 1.00 93.62 186 GLY A C 1
ATOM 1419 O O . GLY A 1 186 ? 2.612 -9.495 -17.383 1.00 93.62 186 GLY A O 1
ATOM 1420 N N . GLU A 1 187 ? 1.823 -10.736 -15.698 1.00 91.12 187 GLU A N 1
ATOM 1421 C CA . GLU A 1 187 ? 0.594 -11.159 -16.392 1.00 91.12 187 GLU A CA 1
ATOM 1422 C C . GLU A 1 187 ? -0.331 -9.995 -16.800 1.00 91.12 187 GLU A C 1
ATOM 1424 O O . GLU A 1 187 ? -1.172 -10.158 -17.681 1.00 91.12 187 GLU A O 1
ATOM 1429 N N . PHE A 1 188 ? -0.157 -8.816 -16.196 1.00 88.62 188 PHE A N 1
ATOM 1430 C CA . PHE A 1 188 ? -0.938 -7.612 -16.480 1.00 88.62 188 PHE A CA 1
ATOM 1431 C C . PHE A 1 188 ? -0.234 -6.641 -17.437 1.00 88.62 188 PHE A C 1
ATOM 1433 O O . PHE A 1 188 ? -0.846 -5.667 -17.880 1.00 88.62 188 PHE A O 1
ATOM 1440 N N . ILE A 1 189 ? 1.038 -6.884 -17.773 1.00 90.38 189 ILE A N 1
ATOM 1441 C CA . ILE A 1 189 ? 1.763 -6.076 -18.757 1.00 90.38 189 ILE A CA 1
ATOM 1442 C C . ILE A 1 189 ? 1.295 -6.491 -20.149 1.00 90.38 189 ILE A C 1
ATOM 1444 O O . ILE A 1 189 ? 1.530 -7.620 -20.588 1.00 90.38 189 ILE A O 1
ATOM 1448 N N . LYS A 1 190 ? 0.668 -5.562 -20.873 1.00 88.38 190 LYS A N 1
ATOM 1449 C CA . LYS A 1 190 ? 0.194 -5.822 -22.235 1.00 88.38 190 LYS A CA 1
ATOM 1450 C C . LYS A 1 190 ? 1.346 -6.173 -23.175 1.00 88.38 190 LYS A C 1
ATOM 1452 O O . LYS A 1 190 ? 2.478 -5.720 -22.988 1.00 88.38 190 LYS A O 1
ATOM 1457 N N . SER A 1 191 ? 1.046 -6.935 -24.225 1.00 90.12 191 SER A N 1
ATOM 1458 C CA . SER A 1 191 ? 2.023 -7.295 -25.262 1.00 90.12 191 SER A CA 1
ATOM 1459 C C . SER A 1 191 ? 2.669 -6.076 -25.923 1.00 90.12 191 SER A C 1
ATOM 1461 O O . SER A 1 191 ? 3.851 -6.110 -26.247 1.00 90.12 191 SER A O 1
ATOM 1463 N N . GLU A 1 192 ? 1.910 -4.994 -26.091 1.00 90.00 192 GLU A N 1
ATOM 1464 C CA . GLU A 1 192 ? 2.350 -3.750 -26.720 1.00 90.00 192 GLU A CA 1
ATOM 1465 C C . GLU A 1 192 ? 3.050 -2.775 -25.763 1.00 90.00 192 GLU A C 1
ATOM 1467 O O . GLU A 1 192 ? 3.658 -1.814 -26.227 1.00 90.00 192 GLU A O 1
ATOM 1472 N N . THR A 1 193 ? 2.982 -2.995 -24.445 1.00 92.00 193 THR A N 1
ATOM 1473 C CA . THR A 1 193 ? 3.688 -2.164 -23.459 1.00 92.00 193 THR A CA 1
ATOM 1474 C C . THR A 1 193 ? 5.117 -2.675 -23.314 1.00 92.00 193 THR A C 1
ATOM 1476 O O . THR A 1 193 ? 5.298 -3.716 -22.688 1.00 92.00 193 THR A O 1
ATOM 1479 N N . PRO A 1 194 ? 6.147 -2.002 -23.851 1.00 93.38 194 PRO A N 1
ATOM 1480 C CA . PRO A 1 194 ? 7.507 -2.518 -23.763 1.00 93.38 194 PRO A CA 1
ATOM 1481 C C . PRO A 1 194 ? 7.977 -2.558 -22.301 1.00 93.38 194 PRO A C 1
ATOM 1483 O O . PRO A 1 194 ? 7.659 -1.665 -21.516 1.00 93.38 194 PRO A O 1
ATOM 1486 N N . ILE A 1 195 ? 8.759 -3.574 -21.934 1.00 95.69 195 ILE A N 1
ATOM 1487 C CA . ILE A 1 195 ? 9.490 -3.636 -20.654 1.00 95.69 195 ILE A CA 1
ATOM 1488 C C . ILE A 1 195 ? 10.949 -3.199 -20.818 1.00 95.69 195 ILE A C 1
ATOM 1490 O O . ILE A 1 195 ? 11.783 -3.438 -19.947 1.00 95.69 195 ILE A O 1
ATOM 1494 N N . THR A 1 196 ? 11.254 -2.590 -21.959 1.00 95.75 196 THR A N 1
ATOM 1495 C CA . THR A 1 196 ? 12.553 -2.050 -22.334 1.00 95.75 196 THR A CA 1
ATOM 1496 C C . THR A 1 196 ? 12.397 -0.668 -22.966 1.00 95.75 196 THR A C 1
ATOM 1498 O O . THR A 1 196 ? 11.347 -0.330 -23.510 1.00 95.75 196 THR A O 1
ATOM 1501 N N . HIS A 1 197 ? 13.465 0.122 -22.949 1.00 91.12 197 HIS A N 1
ATOM 1502 C CA . HIS A 1 197 ? 13.550 1.407 -23.639 1.00 91.12 197 HIS A CA 1
ATOM 1503 C C . HIS A 1 197 ? 14.815 1.465 -24.508 1.00 91.12 197 HIS A C 1
ATOM 1505 O O . HIS A 1 197 ? 15.537 0.473 -24.660 1.00 91.12 197 HIS A O 1
ATOM 1511 N N . SER A 1 198 ? 15.054 2.606 -25.164 1.00 86.81 198 SER A N 1
ATOM 1512 C CA . SER A 1 198 ? 16.192 2.799 -26.082 1.00 86.81 198 SER A CA 1
ATOM 1513 C C . SER A 1 198 ? 16.245 1.749 -27.202 1.00 86.81 198 SER A C 1
ATOM 1515 O O . SER A 1 198 ? 17.263 1.094 -27.423 1.00 86.81 198 SER A O 1
ATOM 1517 N N . GLY A 1 199 ? 15.115 1.540 -27.886 1.00 78.62 199 GLY A N 1
ATOM 1518 C CA . GLY A 1 199 ? 15.013 0.568 -28.983 1.00 78.62 199 GLY A CA 1
ATOM 1519 C C . GLY A 1 199 ? 15.054 -0.897 -28.536 1.00 78.62 199 GLY A C 1
ATOM 1520 O O . GLY A 1 199 ? 15.314 -1.773 -29.354 1.00 78.62 199 GLY A O 1
ATOM 1521 N N . GLY A 1 200 ? 14.805 -1.168 -27.253 1.00 80.75 200 GLY A N 1
ATOM 1522 C CA . GLY A 1 200 ? 14.756 -2.520 -26.706 1.00 80.75 200 GLY A CA 1
ATOM 1523 C C . GLY A 1 200 ? 16.050 -2.993 -26.051 1.00 80.75 200 GLY A C 1
ATOM 1524 O O . GLY A 1 200 ? 16.199 -4.188 -25.827 1.00 80.75 200 GLY A O 1
ATOM 1525 N N . THR A 1 201 ? 16.988 -2.082 -25.775 1.00 85.25 201 THR A N 1
ATOM 1526 C CA . THR A 1 201 ? 18.335 -2.422 -25.291 1.00 85.25 201 THR A CA 1
ATOM 1527 C C . THR A 1 201 ? 18.496 -2.277 -23.783 1.00 85.25 201 THR A C 1
ATOM 1529 O O . THR A 1 201 ? 19.307 -2.991 -23.201 1.00 85.25 201 THR A O 1
ATOM 1532 N N . LEU A 1 202 ? 17.712 -1.416 -23.131 1.00 92.69 202 LEU A N 1
ATOM 1533 C CA . LEU A 1 202 ? 17.784 -1.168 -21.689 1.00 92.69 202 LEU A CA 1
ATOM 1534 C C . LEU A 1 202 ? 16.499 -1.629 -21.008 1.00 92.69 202 LEU A C 1
ATOM 1536 O O . LEU A 1 202 ? 15.420 -1.448 -21.564 1.00 92.69 202 LEU A O 1
ATOM 1540 N N . LEU A 1 203 ? 16.606 -2.224 -19.817 1.00 95.50 203 LEU A N 1
ATOM 1541 C CA . LEU A 1 203 ? 15.437 -2.666 -19.049 1.00 95.50 203 LEU A CA 1
ATOM 1542 C C . LEU A 1 203 ? 14.626 -1.446 -18.593 1.00 95.50 203 LEU A C 1
ATOM 1544 O O . LEU A 1 203 ? 15.205 -0.412 -18.271 1.00 95.50 203 LEU A O 1
ATOM 1548 N N . GLY A 1 204 ? 13.305 -1.582 -18.549 1.00 94.12 204 GLY A N 1
ATOM 1549 C CA . GLY A 1 204 ? 12.376 -0.566 -18.071 1.00 94.12 204 GLY A CA 1
ATOM 1550 C C . GLY A 1 204 ? 11.502 0.020 -19.168 1.00 94.12 204 GLY A C 1
ATOM 1551 O O . GLY A 1 204 ? 12.005 0.366 -20.234 1.00 94.12 204 GLY A O 1
ATOM 1552 N N . THR A 1 205 ? 10.209 0.165 -18.885 1.00 90.44 205 THR A N 1
ATOM 1553 C CA . THR A 1 205 ? 9.245 0.886 -19.728 1.00 90.44 205 THR A CA 1
ATOM 1554 C C . THR A 1 205 ? 9.573 2.381 -19.777 1.00 90.44 205 THR A C 1
ATOM 1556 O O . THR A 1 205 ? 9.583 2.972 -20.853 1.00 90.44 205 THR A O 1
ATOM 1559 N N . ASP A 1 206 ? 9.829 2.981 -18.610 1.00 84.94 206 ASP A N 1
ATOM 1560 C CA . ASP A 1 206 ? 10.251 4.374 -18.388 1.00 84.94 206 ASP A CA 1
ATOM 1561 C C . ASP A 1 206 ? 10.724 4.512 -16.917 1.00 84.94 206 ASP A C 1
ATOM 1563 O O . ASP A 1 206 ? 10.729 3.534 -16.162 1.00 84.94 206 ASP A O 1
ATOM 1567 N N . GLY A 1 207 ? 11.080 5.719 -16.482 1.00 77.94 207 GLY A N 1
ATOM 1568 C CA . GLY A 1 207 ? 11.197 6.073 -15.067 1.00 77.94 207 GLY A CA 1
ATOM 1569 C C . GLY A 1 207 ? 9.847 6.418 -14.426 1.00 77.94 207 G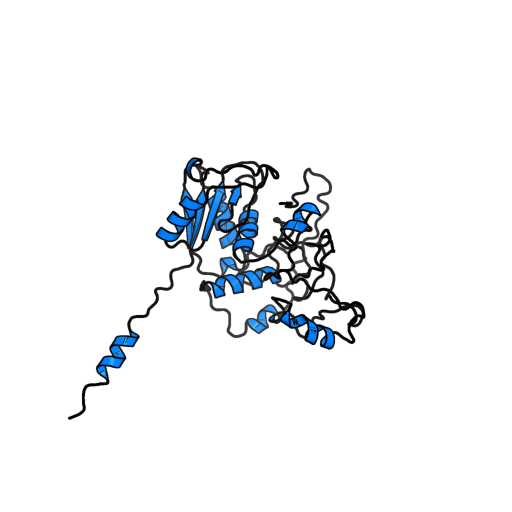LY A C 1
ATOM 1570 O O . GLY A 1 207 ? 8.908 6.866 -15.095 1.00 77.94 207 GLY A O 1
ATOM 1571 N N . VAL A 1 208 ? 9.761 6.240 -13.108 1.00 80.12 208 VAL A N 1
ATOM 1572 C CA . VAL A 1 208 ? 8.659 6.775 -12.295 1.00 80.12 208 VAL A CA 1
ATOM 1573 C C . VAL A 1 208 ? 8.721 8.303 -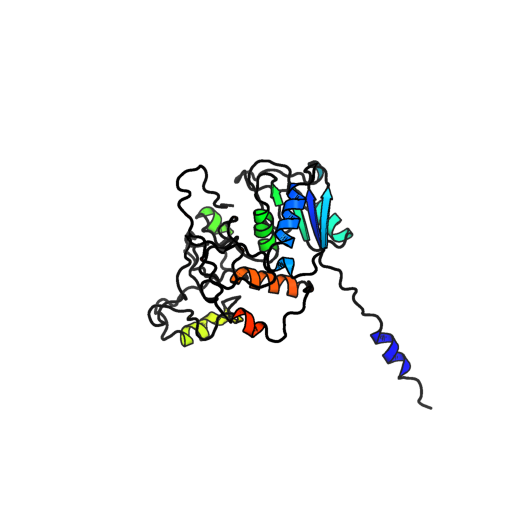12.307 1.00 80.12 208 VAL A C 1
ATOM 1575 O O . VAL A 1 208 ? 9.780 8.897 -12.098 1.00 80.12 208 VAL A O 1
ATOM 1578 N N . ASN A 1 209 ? 7.584 8.958 -12.540 1.00 85.50 209 ASN A N 1
ATOM 1579 C CA . ASN A 1 209 ? 7.464 10.401 -12.384 1.00 85.50 209 ASN A CA 1
ATOM 1580 C C . ASN A 1 209 ? 7.023 10.718 -10.950 1.00 85.50 209 ASN A C 1
ATOM 1582 O O . ASN A 1 209 ? 5.832 10.739 -10.645 1.00 85.50 209 ASN A O 1
ATOM 1586 N N . HIS A 1 210 ? 7.997 10.985 -10.081 1.00 84.44 210 HIS A N 1
ATOM 1587 C CA . HIS A 1 210 ? 7.759 11.267 -8.662 1.00 84.44 210 HIS A CA 1
ATOM 1588 C C . HIS A 1 210 ? 7.032 12.600 -8.395 1.00 84.44 210 HIS A C 1
ATOM 1590 O O . HIS A 1 210 ? 6.575 12.822 -7.275 1.00 84.44 210 HIS A O 1
ATOM 1596 N N . ASP A 1 211 ? 6.879 13.457 -9.410 1.00 87.19 211 ASP A N 1
ATOM 1597 C CA . ASP A 1 211 ? 6.106 14.704 -9.329 1.00 87.19 211 ASP A CA 1
ATOM 1598 C C . ASP A 1 211 ? 4.623 14.499 -9.700 1.00 87.19 211 ASP A C 1
ATOM 1600 O O . ASP A 1 211 ? 3.809 15.424 -9.612 1.00 87.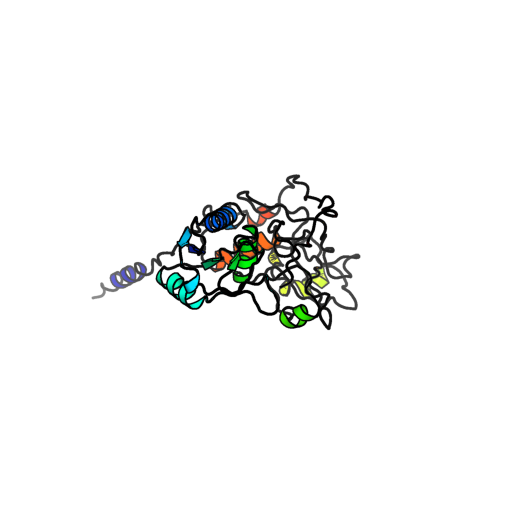19 211 ASP A O 1
ATOM 1604 N N . MET A 1 212 ? 4.256 13.284 -10.127 1.00 87.81 212 MET A N 1
ATOM 1605 C CA . MET A 1 212 ? 2.889 12.885 -10.451 1.00 87.81 212 MET A CA 1
ATOM 1606 C C . MET A 1 212 ? 2.366 11.901 -9.413 1.00 87.81 212 MET A C 1
ATOM 1608 O O . MET A 1 212 ? 2.886 10.796 -9.274 1.00 87.81 212 MET A O 1
ATOM 1612 N N . TYR A 1 213 ? 1.291 12.273 -8.723 1.00 91.31 213 TYR A N 1
ATOM 1613 C CA . TYR A 1 213 ? 0.654 11.394 -7.746 1.00 91.31 213 TYR A CA 1
ATOM 1614 C C . TYR A 1 213 ? -0.472 10.595 -8.388 1.00 91.31 213 TYR A C 1
ATOM 1616 O O . TYR A 1 213 ? -1.285 11.126 -9.156 1.00 91.31 213 TYR A O 1
ATOM 1624 N N . ALA A 1 214 ? -0.558 9.315 -8.028 1.00 91.38 214 ALA A N 1
ATOM 1625 C CA . ALA A 1 214 ? -1.736 8.521 -8.320 1.00 91.38 214 ALA A CA 1
ATOM 1626 C C . ALA A 1 214 ? -2.960 9.229 -7.721 1.00 91.38 214 ALA A C 1
ATOM 1628 O O . ALA A 1 214 ? -2.950 9.655 -6.567 1.00 91.38 214 ALA A O 1
ATOM 1629 N N . THR A 1 215 ? -4.026 9.393 -8.501 1.00 91.38 215 THR A N 1
ATOM 1630 C CA . THR A 1 215 ? -5.241 10.052 -8.005 1.00 91.38 215 THR A CA 1
ATOM 1631 C C . THR A 1 215 ? -6.001 9.096 -7.078 1.00 91.38 215 THR A C 1
ATOM 1633 O O . THR A 1 215 ? -6.181 7.934 -7.448 1.00 91.38 215 THR A O 1
ATOM 1636 N N . PRO A 1 216 ? -6.469 9.536 -5.894 1.00 93.75 216 PRO A N 1
ATOM 1637 C CA . PRO A 1 216 ? -7.337 8.720 -5.051 1.00 93.75 216 PRO A CA 1
ATOM 1638 C C . PRO A 1 216 ? -8.570 8.226 -5.818 1.00 93.75 216 PRO A C 1
ATOM 1640 O O . PRO A 1 216 ? -9.285 9.012 -6.441 1.00 93.75 216 PRO A O 1
ATOM 1643 N N . ASN A 1 217 ? -8.823 6.919 -5.770 1.00 93.50 217 ASN A N 1
ATOM 1644 C CA . ASN A 1 217 ? -9.910 6.287 -6.507 1.00 93.50 217 ASN A CA 1
ATOM 1645 C C . ASN A 1 217 ? -11.008 5.813 -5.557 1.00 93.50 217 ASN A C 1
ATOM 1647 O O . ASN A 1 217 ? -10.875 4.786 -4.891 1.00 93.50 217 ASN A O 1
ATOM 1651 N N . SER A 1 218 ? -12.110 6.558 -5.536 1.00 93.94 218 SER A N 1
ATOM 1652 C CA . SER A 1 218 ? -13.313 6.207 -4.779 1.00 93.94 218 SER A CA 1
ATOM 1653 C C . SER A 1 218 ? -14.425 5.588 -5.615 1.00 93.94 218 SER A C 1
ATOM 1655 O O . SER A 1 218 ? -15.529 5.346 -5.126 1.00 93.94 218 SER A O 1
ATOM 1657 N N . THR A 1 219 ? -14.147 5.314 -6.888 1.00 91.38 219 THR A N 1
ATOM 1658 C CA . THR A 1 219 ? -15.121 4.719 -7.800 1.00 91.38 219 THR A CA 1
ATOM 1659 C C . THR A 1 219 ? -15.235 3.211 -7.579 1.00 91.38 219 THR A C 1
ATOM 1661 O O . THR A 1 219 ? -14.432 2.605 -6.873 1.00 91.38 219 THR A O 1
ATOM 1664 N N . GLY A 1 220 ? -16.238 2.579 -8.193 1.00 87.56 220 GLY A N 1
ATOM 1665 C CA . GLY A 1 220 ? -16.365 1.119 -8.177 1.00 87.56 220 GLY A CA 1
ATOM 1666 C C . GLY A 1 220 ? -15.522 0.386 -9.224 1.00 87.56 220 GLY A C 1
ATOM 1667 O O . GLY A 1 220 ? -15.687 -0.816 -9.403 1.00 87.56 220 GLY A O 1
ATOM 1668 N N . ALA A 1 221 ? -14.655 1.098 -9.944 1.00 87.69 221 ALA A N 1
ATOM 1669 C CA . ALA A 1 221 ? -13.847 0.553 -11.025 1.00 87.69 221 ALA A CA 1
ATOM 1670 C C . ALA A 1 221 ? -12.351 0.779 -10.752 1.00 87.69 221 ALA A C 1
ATOM 1672 O O . ALA A 1 221 ? -12.007 1.759 -10.087 1.00 87.69 221 ALA A O 1
ATOM 1673 N N . PRO A 1 222 ? -11.461 -0.077 -11.292 1.00 85.38 222 PRO A N 1
ATOM 1674 C CA . PRO A 1 222 ? -10.029 0.180 -11.251 1.00 85.38 222 PRO A CA 1
ATOM 1675 C C . PRO A 1 222 ? -9.686 1.552 -11.828 1.00 85.38 222 PRO A C 1
ATOM 1677 O O . PRO A 1 222 ? -10.314 2.016 -12.790 1.00 85.38 222 PRO A O 1
ATOM 1680 N N . SER A 1 223 ? -8.658 2.175 -11.262 1.00 82.69 223 SER A N 1
ATOM 1681 C CA . SER A 1 223 ? -8.047 3.379 -11.794 1.00 82.69 223 SER A CA 1
ATOM 1682 C C . SER A 1 223 ? -7.642 3.119 -13.234 1.00 82.69 223 SER A C 1
ATOM 1684 O O . SER A 1 223 ? -6.870 2.211 -13.545 1.00 82.69 223 SER A O 1
ATOM 1686 N N . ARG A 1 224 ? -8.158 3.953 -14.134 1.00 69.06 224 ARG A N 1
ATOM 1687 C CA . ARG A 1 224 ? -7.643 4.030 -15.497 1.00 69.06 224 ARG A CA 1
ATOM 1688 C C . ARG A 1 224 ? -6.312 4.749 -15.396 1.00 69.06 224 ARG A C 1
ATOM 1690 O O . ARG A 1 224 ? -6.274 5.913 -15.010 1.00 69.06 224 ARG A O 1
ATOM 1697 N N . MET A 1 225 ? -5.228 4.042 -15.665 1.00 59.56 225 MET A N 1
ATOM 1698 C CA . MET A 1 225 ? -3.906 4.637 -15.557 1.00 59.56 225 MET A CA 1
ATOM 1699 C C . MET A 1 225 ? -3.724 5.756 -16.588 1.00 59.56 225 MET A C 1
ATOM 1701 O O . MET A 1 225 ? -4.234 5.655 -17.707 1.00 59.56 225 MET A O 1
ATOM 1705 N N . GLY A 1 226 ? -2.927 6.776 -16.256 1.00 53.75 226 GLY A N 1
ATOM 1706 C CA . GLY A 1 226 ? -2.400 7.699 -17.265 1.00 53.75 226 GLY A CA 1
ATOM 1707 C C . GLY A 1 226 ? -1.403 7.019 -18.218 1.00 53.75 226 GLY A C 1
ATOM 1708 O O . GLY A 1 226 ? -1.134 7.540 -19.298 1.00 53.75 226 GLY A O 1
ATOM 1709 N N . SER A 1 227 ? -0.879 5.845 -17.838 1.00 60.84 227 SER A N 1
ATOM 1710 C CA . SER A 1 227 ? 0.096 5.032 -18.580 1.00 60.84 227 SER A CA 1
ATOM 1711 C C . SER A 1 227 ? -0.135 3.528 -18.356 1.00 60.84 227 SER A C 1
ATOM 1713 O O . SER A 1 227 ? -0.573 3.139 -17.294 1.00 60.84 227 SER A O 1
ATOM 1715 N N . SER A 1 228 ? 0.096 2.648 -19.332 1.00 78.62 228 SER A N 1
ATOM 1716 C CA . SER A 1 228 ? -0.141 1.195 -19.162 1.00 78.62 228 SER A CA 1
ATOM 1717 C C . SER A 1 228 ? 0.660 0.567 -18.005 1.00 78.62 228 SER A C 1
ATOM 1719 O O . SER A 1 228 ? 1.776 1.008 -17.764 1.00 78.62 228 SER A O 1
ATOM 1721 N N . VAL A 1 229 ? 0.168 -0.518 -17.379 1.00 88.50 229 VAL A N 1
ATOM 1722 C CA . VAL A 1 229 ? 0.949 -1.306 -16.402 1.00 88.50 229 VAL A CA 1
ATOM 1723 C C . VAL A 1 229 ? 2.240 -1.738 -17.085 1.00 88.50 229 VAL A C 1
ATOM 1725 O O . VAL A 1 229 ? 2.195 -2.354 -18.152 1.00 88.50 229 VAL A O 1
ATOM 1728 N N . GLY A 1 230 ? 3.374 -1.406 -16.480 1.00 92.88 230 GLY A N 1
ATOM 1729 C CA . GLY A 1 230 ? 4.689 -1.569 -17.088 1.00 92.88 230 GLY A CA 1
ATOM 1730 C C . GLY A 1 230 ? 5.753 -1.930 -16.065 1.00 92.88 230 GLY A C 1
ATOM 1731 O O . GLY A 1 230 ? 5.456 -2.430 -14.983 1.00 92.88 230 GLY A O 1
ATOM 1732 N N . LEU A 1 231 ? 7.007 -1.700 -16.430 1.00 95.38 231 LEU A N 1
ATOM 1733 C CA . LEU A 1 231 ? 8.174 -1.917 -15.589 1.00 95.38 231 LEU A CA 1
ATOM 1734 C C . LEU A 1 231 ? 8.868 -0.565 -15.382 1.00 95.38 231 LEU A C 1
ATOM 1736 O O . LEU A 1 231 ? 9.761 -0.208 -16.146 1.00 95.38 231 LEU A O 1
ATOM 1740 N N . TYR A 1 232 ? 8.417 0.217 -14.402 1.00 95.56 232 TYR A N 1
ATOM 1741 C CA . TYR A 1 232 ? 8.913 1.577 -14.166 1.00 95.56 232 TYR A CA 1
ATOM 1742 C C . TYR A 1 232 ? 10.048 1.576 -13.143 1.00 95.56 232 TYR A C 1
ATOM 1744 O O . TYR A 1 232 ? 9.901 0.966 -12.085 1.00 95.56 232 TYR A O 1
ATOM 1752 N N . GLU A 1 233 ? 11.181 2.220 -13.445 1.00 95.94 233 GLU A N 1
ATOM 1753 C CA . GLU A 1 233 ? 12.332 2.246 -12.525 1.00 95.94 233 GLU A CA 1
ATOM 1754 C C . GLU A 1 233 ? 11.996 3.068 -11.273 1.00 95.94 233 GLU A C 1
ATOM 1756 O O . GLU A 1 233 ? 11.755 4.274 -11.357 1.00 95.94 233 GLU A O 1
ATOM 1761 N N . GLY A 1 234 ? 11.982 2.403 -10.117 1.00 94.62 234 GLY A N 1
ATOM 1762 C CA . GLY A 1 234 ? 11.743 3.003 -8.806 1.00 94.62 234 GLY A CA 1
ATOM 1763 C C . GLY A 1 234 ? 13.034 3.416 -8.096 1.00 94.62 234 GLY A C 1
ATOM 1764 O O . GLY A 1 234 ? 14.148 3.175 -8.567 1.00 94.62 234 GLY A O 1
ATOM 1765 N N . LYS A 1 235 ? 12.890 4.019 -6.911 1.00 94.62 235 LYS A N 1
ATOM 1766 C CA . LYS A 1 235 ? 14.017 4.548 -6.117 1.00 94.62 235 LYS A CA 1
ATOM 1767 C C . LYS A 1 235 ? 14.240 3.861 -4.769 1.00 94.62 235 LYS A C 1
ATOM 1769 O O . LYS A 1 235 ? 15.209 4.211 -4.092 1.00 94.62 235 LYS A O 1
ATOM 1774 N N . THR A 1 236 ? 13.402 2.890 -4.393 1.00 94.88 236 THR A N 1
ATOM 1775 C CA . THR A 1 236 ? 13.334 2.300 -3.044 1.00 94.88 236 THR A CA 1
ATOM 1776 C C . THR A 1 236 ? 14.701 1.939 -2.465 1.00 94.88 236 THR A C 1
ATOM 1778 O O . THR A 1 236 ? 15.042 2.351 -1.358 1.00 94.88 236 THR A O 1
ATOM 1781 N N . CYS A 1 237 ? 15.531 1.239 -3.244 1.00 95.12 237 CYS A N 1
ATOM 1782 C CA . CYS A 1 237 ? 16.817 0.701 -2.790 1.00 95.12 237 CYS A CA 1
ATOM 1783 C C . CYS A 1 237 ? 18.041 1.318 -3.479 1.00 95.12 237 CYS A C 1
ATOM 1785 O O . CYS A 1 237 ? 19.125 0.731 -3.488 1.00 95.12 237 CYS A O 1
ATOM 1787 N N . LYS A 1 238 ? 17.900 2.538 -4.014 1.00 94.19 238 LYS A N 1
ATOM 1788 C CA . LYS A 1 238 ? 18.999 3.259 -4.675 1.00 94.19 238 LYS A CA 1
ATOM 1789 C C . LYS A 1 238 ? 20.148 3.615 -3.720 1.00 94.19 238 LYS A C 1
ATOM 1791 O O . LYS A 1 238 ? 21.283 3.748 -4.164 1.00 94.19 238 LYS A O 1
ATOM 1796 N N . SER A 1 239 ? 19.857 3.747 -2.424 1.00 93.56 239 SER A N 1
ATOM 1797 C CA . SER A 1 239 ? 20.846 4.023 -1.367 1.00 93.56 239 SER A CA 1
ATOM 1798 C C . SER A 1 239 ? 21.502 2.766 -0.778 1.00 93.56 239 SER A C 1
ATOM 1800 O O . SER A 1 239 ? 22.324 2.894 0.128 1.00 93.56 239 SER A O 1
ATOM 1802 N N . ALA A 1 240 ? 21.114 1.561 -1.217 1.00 92.69 240 ALA A N 1
ATOM 1803 C CA . ALA A 1 240 ? 21.697 0.314 -0.721 1.00 92.69 240 ALA A CA 1
ATOM 1804 C C . ALA A 1 240 ? 23.173 0.179 -1.140 1.00 92.69 240 ALA A C 1
ATOM 1806 O O . ALA A 1 240 ? 23.635 0.848 -2.065 1.00 92.69 240 ALA A O 1
ATOM 1807 N N . VAL A 1 241 ? 23.922 -0.702 -0.469 1.00 89.19 241 VAL A N 1
ATOM 1808 C CA . VAL A 1 241 ? 25.320 -1.005 -0.809 1.00 89.19 241 VAL A CA 1
ATOM 1809 C C . VAL A 1 241 ? 25.482 -2.528 -0.965 1.00 89.19 241 VAL A C 1
ATOM 1811 O O . VAL A 1 241 ? 25.514 -3.225 0.050 1.00 89.19 241 VAL A O 1
ATOM 1814 N N . PRO A 1 242 ? 25.589 -3.056 -2.205 1.00 88.75 242 PRO A 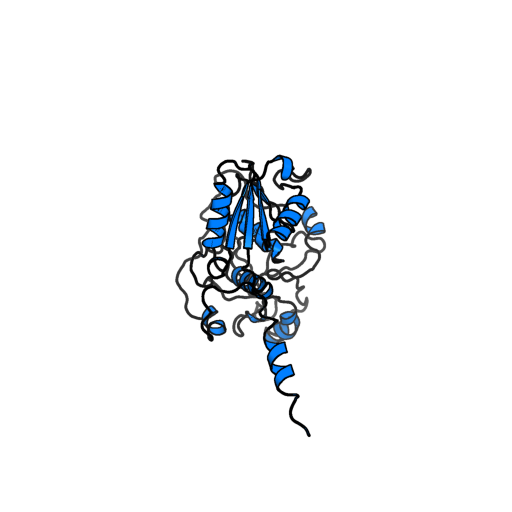N 1
ATOM 1815 C CA . PRO A 1 242 ? 25.494 -2.328 -3.477 1.00 88.75 242 PRO A CA 1
ATOM 1816 C C . PRO A 1 242 ? 24.071 -1.791 -3.749 1.00 88.75 242 PRO A C 1
ATOM 1818 O O . PRO A 1 242 ? 23.106 -2.364 -3.236 1.00 88.75 242 PRO A O 1
ATOM 1821 N N . PRO A 1 243 ? 23.916 -0.712 -4.548 1.00 86.81 243 PRO A N 1
ATOM 1822 C CA . PRO A 1 243 ? 22.600 -0.218 -4.946 1.00 86.81 243 PRO A CA 1
ATOM 1823 C C . PRO A 1 243 ? 21.808 -1.302 -5.670 1.00 86.81 243 PRO A C 1
ATOM 1825 O O . PRO A 1 243 ? 22.359 -1.988 -6.529 1.00 86.81 243 PRO A O 1
ATOM 1828 N N . LEU A 1 244 ? 20.519 -1.432 -5.354 1.00 91.38 244 LEU A N 1
ATOM 1829 C CA . LEU A 1 244 ? 19.638 -2.379 -6.034 1.00 91.38 244 LEU A CA 1
ATOM 1830 C C . LEU A 1 244 ? 18.702 -1.646 -6.987 1.00 91.38 244 LEU A C 1
ATOM 1832 O O . LEU A 1 244 ? 18.106 -0.625 -6.630 1.00 91.38 244 LEU A O 1
ATOM 1836 N N . LYS A 1 245 ? 18.540 -2.202 -8.189 1.00 94.19 245 LYS A N 1
ATOM 1837 C CA . LYS A 1 245 ? 17.545 -1.746 -9.158 1.00 94.19 245 LYS A CA 1
ATOM 1838 C C . LYS A 1 245 ? 16.173 -2.303 -8.806 1.00 94.19 245 LYS A C 1
ATOM 1840 O O . LYS A 1 245 ? 15.955 -3.516 -8.807 1.00 94.19 245 LYS A O 1
ATOM 1845 N N . THR A 1 246 ? 15.259 -1.392 -8.496 1.00 95.69 246 THR A N 1
ATOM 1846 C CA . THR A 1 246 ? 13.873 -1.707 -8.156 1.00 95.69 246 THR A CA 1
ATOM 1847 C C . THR A 1 246 ? 12.941 -1.226 -9.250 1.00 95.69 246 THR A C 1
ATOM 1849 O O . THR A 1 246 ? 13.152 -0.160 -9.822 1.00 95.69 246 THR A O 1
ATOM 1852 N N . TRP A 1 247 ? 11.888 -1.989 -9.494 1.00 96.50 247 TRP A N 1
ATOM 1853 C CA . TRP A 1 247 ? 10.880 -1.697 -10.503 1.00 96.50 247 TRP A CA 1
ATOM 1854 C C . TRP A 1 247 ? 9.494 -1.749 -9.881 1.00 96.50 247 TRP A C 1
ATOM 1856 O O . TRP A 1 247 ? 9.280 -2.553 -8.977 1.00 96.50 247 TRP A O 1
ATOM 1866 N N . GLN A 1 248 ? 8.562 -0.945 -10.387 1.00 95.50 248 GLN A N 1
ATOM 1867 C CA . GLN A 1 248 ? 7.181 -0.872 -9.905 1.00 95.50 248 GLN A CA 1
ATOM 1868 C C . GLN A 1 248 ? 6.172 -0.862 -11.073 1.00 95.50 248 GLN A C 1
ATOM 1870 O O . GLN A 1 248 ? 6.546 -0.544 -12.209 1.00 95.50 248 GLN A O 1
ATOM 1875 N N . PRO A 1 249 ? 4.899 -1.232 -10.835 1.00 94.31 249 PRO A N 1
ATOM 1876 C CA . PRO A 1 249 ? 3.910 -1.422 -11.901 1.00 94.31 249 PRO A CA 1
ATOM 1877 C C . PRO A 1 249 ? 3.388 -0.134 -12.548 1.00 94.31 249 PRO A C 1
ATOM 1879 O O . PRO A 1 249 ? 2.885 -0.190 -13.673 1.00 94.31 249 PRO A O 1
ATOM 1882 N N . GLY A 1 250 ? 3.461 1.002 -11.848 1.00 91.56 250 GLY A N 1
ATOM 1883 C CA . GLY A 1 250 ? 2.896 2.284 -12.280 1.00 91.56 250 GLY A CA 1
ATOM 1884 C C . GLY A 1 250 ? 3.936 3.398 -12.379 1.00 91.56 250 GLY A C 1
ATOM 1885 O O . GLY A 1 250 ? 4.940 3.391 -11.664 1.00 91.56 250 GLY A O 1
ATOM 1886 N N . ARG A 1 251 ? 3.674 4.365 -13.265 1.00 90.56 251 ARG A N 1
ATOM 1887 C CA . ARG A 1 251 ? 4.540 5.532 -13.483 1.00 90.56 251 ARG A CA 1
ATOM 1888 C C . ARG A 1 251 ? 4.361 6.605 -12.416 1.00 90.56 251 ARG A C 1
ATOM 1890 O O . ARG A 1 251 ? 5.288 7.365 -12.168 1.00 90.56 251 ARG A O 1
ATOM 1897 N N . GLU A 1 252 ? 3.165 6.725 -11.856 1.00 91.00 252 GLU A N 1
ATOM 1898 C CA . GLU A 1 252 ? 2.845 7.699 -10.819 1.00 91.00 252 GLU A CA 1
ATOM 1899 C C . GLU A 1 252 ? 3.312 7.211 -9.441 1.00 91.00 252 GLU A C 1
ATOM 1901 O O . GLU A 1 252 ? 3.298 6.010 -9.160 1.00 91.00 252 GLU A O 1
ATOM 1906 N N . ALA A 1 253 ? 3.669 8.143 -8.559 1.00 93.12 253 ALA A N 1
ATOM 1907 C CA . ALA A 1 253 ? 3.937 7.830 -7.164 1.00 93.12 253 ALA A CA 1
ATOM 1908 C C . ALA A 1 253 ? 2.633 7.434 -6.454 1.00 93.12 253 ALA A C 1
ATOM 1910 O O . ALA A 1 253 ? 1.624 8.148 -6.531 1.00 93.12 253 ALA A O 1
ATOM 1911 N N . SER A 1 254 ? 2.643 6.286 -5.781 1.00 95.19 254 SER A N 1
ATOM 1912 C CA . SER A 1 254 ? 1.470 5.745 -5.097 1.00 95.19 254 SER A CA 1
ATOM 1913 C C . SER A 1 254 ? 1.439 6.091 -3.610 1.00 95.19 254 SER A C 1
ATOM 1915 O O . SER A 1 254 ? 2.362 6.703 -3.072 1.00 95.19 254 SER A O 1
ATOM 1917 N N . ILE A 1 255 ? 0.399 5.626 -2.915 1.00 96.44 255 ILE A N 1
ATOM 1918 C CA . ILE A 1 255 ? 0.308 5.672 -1.454 1.00 96.44 255 ILE A CA 1
ATOM 1919 C C . ILE A 1 255 ? 1.504 5.005 -0.751 1.00 96.44 255 ILE A C 1
ATOM 1921 O O . ILE A 1 255 ? 1.812 5.363 0.384 1.00 96.44 255 ILE A O 1
ATOM 1925 N N . MET A 1 256 ? 2.181 4.049 -1.403 1.00 97.06 256 MET A N 1
ATOM 1926 C CA . MET A 1 256 ? 3.374 3.374 -0.869 1.00 97.06 256 MET A CA 1
ATOM 1927 C C . MET A 1 256 ? 4.631 4.244 -0.956 1.00 97.06 256 MET A C 1
ATOM 1929 O O . MET A 1 256 ? 5.641 3.926 -0.333 1.00 97.06 256 MET A O 1
ATOM 1933 N N . GLU A 1 257 ? 4.580 5.350 -1.700 1.00 95.56 257 GLU A N 1
ATOM 1934 C CA . GLU A 1 257 ? 5.616 6.384 -1.716 1.00 95.56 257 GLU A CA 1
ATOM 1935 C C . GLU A 1 257 ? 5.179 7.622 -0.913 1.00 95.56 257 GLU A C 1
ATOM 1937 O O . GLU A 1 257 ? 5.927 8.120 -0.071 1.00 95.56 257 GLU A O 1
ATOM 1942 N N . PHE A 1 258 ? 3.952 8.100 -1.144 1.00 95.12 258 PHE A N 1
ATOM 1943 C CA . PHE A 1 258 ? 3.383 9.285 -0.504 1.00 95.12 258 PHE A CA 1
ATOM 1944 C C . PHE A 1 258 ? 1.957 9.015 -0.029 1.00 95.12 258 PHE A C 1
ATOM 1946 O O . PHE A 1 258 ? 1.051 8.865 -0.838 1.00 95.12 258 PHE A O 1
ATOM 1953 N N . VAL A 1 259 ? 1.697 9.084 1.277 1.00 94.88 259 VAL A N 1
ATOM 1954 C CA . VAL A 1 259 ? 0.365 8.777 1.849 1.00 94.88 259 VAL A CA 1
ATOM 1955 C C . VAL A 1 259 ? -0.777 9.701 1.422 1.00 94.88 259 VAL A C 1
ATOM 1957 O O . VAL A 1 259 ? -1.940 9.409 1.702 1.00 94.88 259 VAL A O 1
ATOM 1960 N N . ALA A 1 260 ? -0.468 10.822 0.772 1.00 93.94 260 ALA A N 1
ATOM 1961 C CA . ALA A 1 260 ? -1.462 11.702 0.163 1.00 93.94 260 ALA A CA 1
ATOM 1962 C C . ALA A 1 260 ? -1.912 11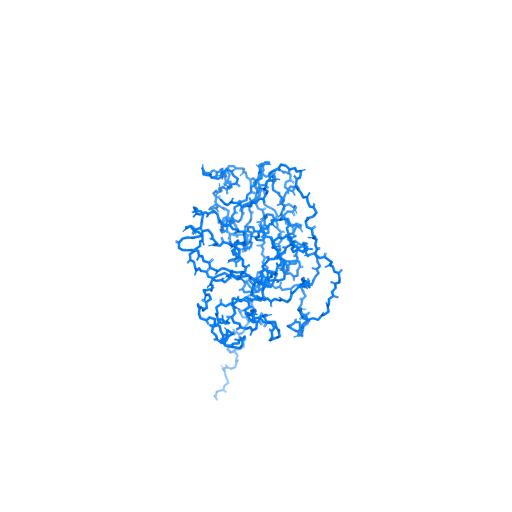.226 -1.233 1.00 93.94 260 ALA A C 1
ATOM 1964 O O . ALA A 1 260 ? -2.948 11.674 -1.725 1.00 93.94 260 ALA A O 1
ATOM 1965 N N . ALA A 1 261 ? -1.147 10.341 -1.877 1.00 95.00 261 ALA A N 1
ATOM 1966 C CA . ALA A 1 261 ? -1.483 9.768 -3.170 1.00 95.00 261 ALA A CA 1
ATOM 1967 C C . ALA A 1 261 ? -2.530 8.649 -3.038 1.00 95.00 261 ALA A C 1
ATOM 1969 O O . ALA A 1 261 ? -2.737 8.048 -1.983 1.00 95.00 261 ALA A O 1
ATOM 1970 N N . GLY A 1 262 ? -3.200 8.358 -4.149 1.00 95.31 262 GLY A N 1
ATOM 1971 C CA . GLY A 1 262 ? -4.015 7.165 -4.318 1.00 95.31 262 GLY A CA 1
ATOM 1972 C C . GLY A 1 262 ? -3.166 5.902 -4.455 1.00 95.31 262 GLY A C 1
ATOM 1973 O O . GLY A 1 262 ? -1.940 5.939 -4.514 1.00 95.31 262 GLY A O 1
ATOM 1974 N N . LEU A 1 263 ? -3.832 4.753 -4.546 1.00 94.62 263 LEU A N 1
ATOM 1975 C CA . LEU A 1 263 ? -3.139 3.469 -4.665 1.00 94.62 263 LEU A CA 1
ATOM 1976 C C . LEU A 1 263 ? -2.406 3.333 -6.009 1.00 94.62 263 LEU A C 1
ATOM 1978 O O . LEU A 1 263 ? -1.319 2.773 -6.065 1.00 94.62 263 LEU A O 1
ATOM 1982 N N . GLY A 1 264 ? -2.992 3.854 -7.091 1.00 91.38 264 GLY A N 1
ATOM 1983 C CA . GLY A 1 264 ? -2.524 3.591 -8.452 1.00 91.38 264 GLY A CA 1
ATOM 1984 C C . GLY A 1 264 ? -2.901 2.180 -8.916 1.00 91.38 264 GLY A C 1
ATOM 1985 O O . GLY A 1 264 ? -3.034 1.255 -8.115 1.00 91.38 264 GLY A O 1
ATOM 1986 N N . ALA A 1 265 ? -3.097 1.997 -10.223 1.00 88.75 265 ALA A N 1
ATOM 1987 C CA . ALA A 1 265 ? -3.694 0.763 -10.743 1.00 88.75 265 ALA A CA 1
ATOM 1988 C C . ALA A 1 265 ? -2.885 -0.499 -10.404 1.00 88.75 265 ALA A C 1
ATOM 1990 O O . ALA A 1 265 ? -3.465 -1.540 -10.111 1.00 88.75 265 ALA A O 1
ATOM 1991 N N . GLY A 1 266 ? -1.551 -0.400 -10.390 1.00 89.44 266 GLY A N 1
ATOM 1992 C CA . GLY A 1 266 ? -0.673 -1.502 -10.002 1.00 89.44 266 GLY A CA 1
ATOM 1993 C C . GLY A 1 266 ? -0.983 -2.044 -8.606 1.00 89.44 266 GLY A C 1
ATOM 1994 O O . GLY A 1 266 ? -1.255 -3.233 -8.443 1.00 89.44 266 GLY A O 1
ATOM 1995 N N . ASN A 1 267 ? -1.033 -1.158 -7.610 1.00 94.00 267 ASN A N 1
ATOM 1996 C CA . ASN A 1 267 ? -1.342 -1.546 -6.236 1.00 94.00 267 ASN A CA 1
ATOM 1997 C C . ASN A 1 267 ? -2.803 -1.959 -6.067 1.00 94.00 267 ASN A C 1
ATOM 1999 O O . ASN A 1 267 ? -3.078 -2.915 -5.348 1.00 94.00 267 ASN A O 1
ATOM 2003 N N . GLU A 1 268 ? -3.742 -1.308 -6.758 1.00 93.94 268 GLU A N 1
ATOM 2004 C CA . GLU A 1 268 ? -5.146 -1.726 -6.750 1.00 93.94 268 GLU A CA 1
ATOM 2005 C C . GLU A 1 268 ? -5.321 -3.183 -7.209 1.00 93.94 268 GLU A C 1
ATOM 2007 O O . GLU A 1 268 ? -6.078 -3.936 -6.592 1.00 93.94 268 GLU A O 1
ATOM 2012 N N . MET A 1 269 ? -4.609 -3.607 -8.260 1.00 91.25 269 MET A N 1
ATOM 2013 C CA . MET A 1 269 ? -4.621 -4.998 -8.728 1.00 91.25 269 MET A CA 1
ATOM 2014 C C . MET A 1 269 ? -3.994 -5.948 -7.705 1.00 91.25 269 MET A C 1
ATOM 2016 O O . MET A 1 269 ? -4.588 -6.980 -7.386 1.00 91.25 269 MET A O 1
ATOM 2020 N N . SER A 1 270 ? -2.821 -5.601 -7.168 1.00 92.81 270 SER A N 1
ATOM 2021 C CA . SER A 1 270 ? -2.126 -6.427 -6.174 1.00 92.81 270 SER A CA 1
ATOM 2022 C C . SER A 1 270 ? -2.967 -6.624 -4.912 1.00 92.81 270 SER A C 1
ATOM 2024 O O . SER A 1 270 ? -3.057 -7.739 -4.398 1.00 92.81 270 SER A O 1
ATOM 2026 N N . ILE A 1 271 ? -3.669 -5.581 -4.460 1.00 95.88 271 ILE A N 1
ATOM 2027 C CA . ILE A 1 271 ? -4.608 -5.661 -3.337 1.00 95.88 271 ILE A CA 1
ATOM 2028 C C . ILE A 1 271 ? -5.804 -6.545 -3.687 1.00 95.88 271 ILE A C 1
ATOM 2030 O O . ILE A 1 271 ? -6.160 -7.410 -2.892 1.00 95.88 271 ILE A O 1
ATOM 2034 N N . ALA A 1 272 ? -6.419 -6.367 -4.860 1.00 94.25 272 ALA A N 1
ATOM 2035 C CA . ALA A 1 272 ? -7.557 -7.184 -5.282 1.00 94.25 272 ALA A CA 1
ATOM 2036 C C . ALA A 1 272 ? -7.201 -8.683 -5.293 1.00 94.25 272 ALA A C 1
ATOM 2038 O O . ALA A 1 272 ? -7.916 -9.495 -4.704 1.00 94.25 272 ALA A O 1
ATOM 2039 N N . LYS A 1 273 ? -6.042 -9.040 -5.863 1.00 93.19 273 LYS A N 1
ATOM 2040 C CA . LYS A 1 273 ? -5.521 -10.416 -5.877 1.00 93.19 273 LYS A CA 1
ATOM 2041 C C . LYS A 1 273 ? -5.227 -10.940 -4.467 1.00 93.19 273 LYS A C 1
ATOM 2043 O O . LYS A 1 273 ? -5.504 -12.101 -4.175 1.00 93.19 273 LYS A O 1
ATOM 2048 N N . ALA A 1 274 ? -4.692 -10.097 -3.581 1.00 95.19 274 ALA A N 1
ATOM 2049 C CA . ALA A 1 274 ? -4.421 -10.464 -2.191 1.00 95.19 274 ALA A CA 1
ATOM 2050 C C . ALA A 1 274 ? -5.704 -10.674 -1.365 1.00 95.19 274 ALA A C 1
ATOM 2052 O O . ALA A 1 274 ? -5.760 -11.574 -0.531 1.00 95.19 274 ALA A O 1
ATOM 2053 N N . LEU A 1 275 ? -6.750 -9.879 -1.597 1.00 95.94 275 LEU A N 1
ATOM 2054 C CA . LEU A 1 275 ? -8.060 -10.077 -0.972 1.00 95.94 275 LEU A CA 1
ATOM 2055 C C . LEU A 1 275 ? -8.719 -11.366 -1.488 1.00 95.94 275 LEU A C 1
ATOM 2057 O O . LEU A 1 275 ? -9.203 -12.177 -0.703 1.00 95.94 275 LEU A O 1
ATOM 2061 N N . GLU A 1 276 ? -8.676 -11.618 -2.793 1.00 94.44 276 GLU A N 1
ATOM 2062 C CA . GLU A 1 276 ? -9.224 -12.847 -3.384 1.00 94.44 276 GLU A CA 1
ATOM 2063 C C . GLU A 1 276 ? -8.510 -14.108 -2.898 1.00 94.44 276 GLU A C 1
ATOM 2065 O O . GLU A 1 276 ? -9.169 -15.094 -2.566 1.00 94.44 276 GLU A O 1
ATOM 2070 N N . SER A 1 277 ? -7.178 -14.080 -2.785 1.00 93.81 277 SER A N 1
ATOM 2071 C CA . SER A 1 277 ? -6.406 -15.219 -2.271 1.00 93.81 277 SER A CA 1
ATOM 2072 C C . SER A 1 277 ? -6.686 -15.511 -0.793 1.00 93.81 277 SER A C 1
ATOM 2074 O O . SER A 1 277 ? -6.532 -16.648 -0.350 1.00 93.81 277 SER A O 1
ATOM 2076 N N . ARG A 1 278 ? -7.171 -14.514 -0.041 1.00 94.62 278 ARG A N 1
ATOM 2077 C CA . ARG A 1 278 ? -7.685 -14.656 1.332 1.00 94.62 278 ARG A CA 1
ATOM 2078 C C . ARG A 1 278 ? -9.145 -15.116 1.393 1.00 94.62 278 ARG A C 1
ATOM 2080 O O . ARG A 1 278 ? -9.697 -15.230 2.484 1.00 94.62 278 ARG A O 1
ATOM 2087 N N . GLY A 1 279 ? -9.780 -15.374 0.250 1.00 93.81 279 GLY A N 1
ATOM 2088 C CA . GLY A 1 279 ? -11.176 -15.799 0.165 1.00 93.81 279 GLY A CA 1
ATOM 2089 C C . GLY A 1 279 ? -12.189 -14.668 0.352 1.00 93.81 279 GLY A C 1
ATOM 2090 O O . GLY A 1 279 ? -13.375 -14.948 0.544 1.00 93.81 279 GLY A O 1
ATOM 2091 N N . VAL A 1 280 ? -11.759 -13.402 0.290 1.00 95.31 280 VAL A N 1
ATOM 2092 C CA . VAL A 1 280 ? -12.671 -12.258 0.387 1.00 95.31 280 VAL A CA 1
ATOM 2093 C C . VAL A 1 280 ? -13.525 -12.188 -0.873 1.00 95.31 280 VAL A C 1
ATOM 2095 O O . VAL A 1 280 ? -13.019 -12.138 -1.995 1.00 95.31 280 VAL A O 1
ATOM 2098 N N . ARG A 1 281 ? -14.845 -12.178 -0.695 1.00 94.44 281 ARG A N 1
ATOM 2099 C CA . ARG A 1 281 ? -15.796 -12.154 -1.808 1.00 94.44 281 ARG A CA 1
ATOM 2100 C C . ARG A 1 281 ? -15.969 -10.736 -2.333 1.00 94.44 281 ARG A C 1
ATOM 2102 O O . ARG A 1 281 ? -16.033 -9.785 -1.561 1.00 94.44 281 ARG A O 1
ATOM 2109 N N . ARG A 1 282 ? -16.097 -10.589 -3.650 1.00 94.00 282 ARG A N 1
ATOM 2110 C CA . ARG A 1 282 ? -16.549 -9.331 -4.256 1.00 94.00 282 ARG A CA 1
ATOM 2111 C C . ARG A 1 282 ? -18.055 -9.162 -4.032 1.00 94.00 282 ARG A C 1
ATOM 2113 O O . ARG A 1 282 ? -18.796 -10.136 -4.138 1.00 94.00 282 ARG A O 1
ATOM 2120 N N . LYS A 1 283 ? -18.509 -7.930 -3.783 1.00 92.88 283 LYS A N 1
ATOM 2121 C CA . LYS A 1 283 ? -19.937 -7.563 -3.692 1.00 92.88 283 LYS A CA 1
ATOM 2122 C C . LYS A 1 283 ? -20.658 -7.784 -5.018 1.00 92.88 283 LYS A C 1
ATOM 2124 O O . LYS A 1 283 ? -21.779 -8.278 -5.046 1.00 92.88 283 LYS A O 1
ATOM 2129 N N . THR A 1 284 ? -19.981 -7.432 -6.106 1.00 83.50 284 THR A N 1
ATOM 2130 C CA . THR A 1 284 ? -20.471 -7.602 -7.471 1.00 83.50 284 THR A CA 1
ATOM 2131 C C . THR A 1 284 ? -19.455 -8.446 -8.233 1.00 83.50 284 THR A C 1
ATOM 2133 O O . THR A 1 284 ? -18.274 -8.082 -8.255 1.00 83.50 284 THR A O 1
ATOM 2136 N N . PRO A 1 285 ? -19.866 -9.567 -8.852 1.00 76.44 285 PRO A N 1
ATOM 2137 C CA . PRO A 1 285 ? -19.001 -10.298 -9.764 1.00 76.44 285 PRO A CA 1
ATOM 2138 C C . PRO A 1 285 ? -18.495 -9.350 -10.849 1.00 76.44 285 PRO A C 1
ATOM 2140 O O . PRO A 1 285 ? -19.268 -8.567 -11.407 1.00 76.44 285 PRO A O 1
ATOM 2143 N N . LEU A 1 286 ? -17.199 -9.409 -11.151 1.00 68.88 286 LEU A N 1
ATOM 2144 C CA . LEU A 1 286 ? -16.703 -8.747 -12.348 1.00 68.88 286 LEU A CA 1
ATOM 2145 C C . LEU A 1 286 ? -17.419 -9.354 -13.563 1.00 68.88 286 LEU A C 1
ATOM 2147 O O . LEU A 1 286 ? -17.588 -10.575 -13.600 1.00 68.88 286 LEU A O 1
ATOM 2151 N N . PRO A 1 287 ? -17.815 -8.550 -14.563 1.00 69.25 287 PRO A N 1
ATOM 2152 C CA . PRO A 1 287 ? -18.191 -9.088 -15.864 1.00 69.25 287 PRO A CA 1
ATOM 2153 C C . PRO A 1 287 ? -17.157 -10.133 -16.318 1.00 69.25 287 PRO A C 1
ATOM 2155 O O . PRO A 1 287 ? -15.954 -9.901 -16.192 1.00 69.25 287 PRO A O 1
ATOM 2158 N N . GLU A 1 288 ? -17.581 -11.273 -16.863 1.00 60.66 288 GLU A N 1
ATOM 2159 C CA . GLU A 1 288 ? -16.655 -12.356 -17.259 1.00 60.66 288 GLU A CA 1
ATOM 2160 C C . GLU A 1 288 ? -15.574 -11.899 -18.268 1.00 60.66 288 GLU A C 1
ATOM 2162 O O . GLU A 1 288 ? -14.526 -12.523 -18.382 1.00 60.66 288 GLU A O 1
ATOM 2167 N N . ASN A 1 289 ? -15.764 -10.739 -18.913 1.00 56.88 289 ASN A N 1
ATOM 2168 C CA . ASN A 1 289 ? -14.817 -10.107 -19.839 1.00 56.88 289 ASN A CA 1
ATOM 2169 C C . ASN A 1 289 ? -13.949 -8.984 -19.222 1.00 56.88 289 ASN A C 1
ATOM 2171 O O . ASN A 1 289 ? -13.347 -8.198 -19.954 1.00 56.88 289 ASN A O 1
ATOM 2175 N N . THR A 1 290 ? -13.881 -8.842 -17.892 1.00 52.81 290 THR A N 1
ATOM 2176 C CA . THR A 1 290 ? -13.171 -7.698 -17.270 1.00 52.81 290 THR A CA 1
ATOM 2177 C C . THR A 1 290 ? -11.650 -7.845 -17.256 1.00 52.81 290 THR A C 1
ATOM 2179 O O . THR A 1 290 ? -10.958 -6.833 -17.153 1.00 52.81 290 THR A O 1
ATOM 2182 N N . SER A 1 291 ? -11.105 -9.050 -17.457 1.00 50.78 291 SER A N 1
ATOM 2183 C CA . SER A 1 291 ? -9.675 -9.215 -17.776 1.00 50.78 291 SER A CA 1
ATOM 2184 C C . SER A 1 291 ? -9.280 -8.378 -19.004 1.00 50.78 291 SER A C 1
ATOM 2186 O O . SER A 1 291 ? -8.183 -7.828 -19.064 1.00 50.78 291 SER A O 1
ATOM 2188 N N . SER A 1 292 ? -10.224 -8.174 -19.927 1.00 48.25 292 SER A N 1
ATOM 2189 C CA . SER A 1 292 ? -10.111 -7.283 -21.083 1.00 48.25 292 SER A CA 1
ATOM 2190 C C . SER A 1 292 ? -10.471 -5.823 -20.772 1.00 48.25 292 SER A C 1
ATOM 2192 O O . SER A 1 292 ? -10.028 -4.932 -21.484 1.00 48.25 292 SER A O 1
ATOM 2194 N N . ALA A 1 293 ? -11.275 -5.538 -19.741 1.00 45.72 293 ALA A N 1
ATOM 2195 C CA . ALA A 1 293 ? -11.850 -4.205 -19.497 1.00 45.72 293 ALA A CA 1
ATOM 2196 C C . ALA A 1 293 ? -11.039 -3.304 -18.549 1.00 45.72 293 ALA A C 1
ATOM 2198 O O . ALA A 1 293 ? -11.291 -2.100 -18.515 1.00 45.72 293 ALA A O 1
ATOM 2199 N N . ILE A 1 294 ? -9.998 -3.822 -17.879 1.00 52.78 294 ILE A N 1
ATOM 2200 C CA . ILE A 1 294 ? -8.904 -2.970 -17.354 1.00 52.78 294 ILE A CA 1
ATOM 2201 C C . ILE A 1 294 ? -8.269 -2.152 -18.508 1.00 52.78 294 ILE A C 1
ATOM 2203 O O . ILE A 1 294 ? -7.626 -1.129 -18.287 1.00 52.78 294 ILE A O 1
ATOM 2207 N N . ASN A 1 295 ? -8.517 -2.549 -19.765 1.00 47.84 295 ASN A N 1
ATOM 2208 C CA . ASN A 1 295 ? -7.735 -2.136 -20.918 1.00 47.84 295 ASN A CA 1
ATOM 2209 C C . ASN A 1 295 ? -8.435 -1.217 -21.931 1.00 47.84 295 ASN A C 1
ATOM 2211 O O . ASN A 1 295 ? -7.803 -0.925 -22.948 1.00 47.84 295 ASN A O 1
ATOM 2215 N N . THR A 1 296 ? -9.660 -0.729 -21.690 1.00 41.34 296 THR A N 1
ATOM 2216 C CA . THR A 1 296 ? -10.400 0.068 -22.694 1.00 41.34 296 THR A CA 1
ATOM 2217 C C . THR A 1 296 ? -10.902 1.427 -22.190 1.00 41.34 296 THR A C 1
ATOM 2219 O O . THR A 1 296 ? -11.729 1.529 -21.285 1.00 41.34 296 THR A O 1
ATOM 2222 N N . GLU A 1 297 ? -10.412 2.452 -22.895 1.00 41.91 297 GLU A N 1
ATOM 2223 C CA . GLU A 1 297 ? -10.786 3.873 -22.932 1.00 41.91 297 GLU A CA 1
ATOM 2224 C C . GLU A 1 297 ? -10.219 4.793 -21.842 1.00 41.91 297 GLU A C 1
ATOM 2226 O O . GLU A 1 297 ? -10.452 4.639 -20.647 1.00 41.91 297 GLU A O 1
ATOM 2231 N N . ALA A 1 298 ? -9.510 5.836 -22.276 1.00 40.69 298 ALA A N 1
ATOM 2232 C CA . ALA A 1 298 ? -9.040 6.927 -21.435 1.00 40.69 298 ALA A CA 1
ATOM 2233 C C . ALA A 1 298 ? -10.236 7.738 -20.905 1.00 40.69 298 ALA A C 1
ATOM 2235 O O . ALA A 1 298 ? -10.981 8.337 -21.678 1.00 40.69 298 ALA A O 1
ATOM 2236 N N . ARG A 1 299 ? -10.431 7.790 -19.581 1.00 42.41 299 ARG A N 1
ATOM 2237 C CA . ARG A 1 299 ? -11.184 8.895 -18.964 1.00 42.41 299 ARG A CA 1
ATOM 2238 C C . ARG A 1 299 ? -10.173 9.975 -18.619 1.00 42.41 299 ARG A C 1
ATOM 2240 O O . ARG A 1 299 ? -9.193 9.692 -17.941 1.00 42.41 299 ARG A O 1
ATOM 2247 N N . GLY A 1 300 ? -10.411 11.188 -19.110 1.00 41.28 300 GLY A N 1
ATOM 2248 C CA . GLY A 1 300 ? -9.519 12.342 -18.992 1.00 41.28 300 GLY A CA 1
ATOM 2249 C C . GLY A 1 300 ? -9.425 12.948 -17.591 1.00 41.28 300 GLY A C 1
ATOM 2250 O O . GLY A 1 300 ? -9.579 14.159 -17.453 1.00 41.28 300 GLY A O 1
ATOM 2251 N N . ASN A 1 301 ? -9.159 12.144 -16.562 1.00 48.12 301 ASN A N 1
ATOM 2252 C CA . ASN A 1 301 ? -8.738 12.685 -15.276 1.00 48.12 301 ASN A CA 1
ATOM 2253 C C . ASN A 1 301 ? -7.241 12.974 -15.376 1.00 48.12 301 ASN A C 1
ATOM 2255 O O . ASN A 1 301 ? -6.419 12.061 -15.406 1.00 48.12 301 ASN A O 1
ATOM 2259 N N . LYS A 1 302 ? -6.898 14.258 -15.511 1.00 54.84 302 LYS A N 1
ATOM 2260 C CA . LYS A 1 302 ? -5.509 14.713 -15.464 1.00 54.84 302 LYS A CA 1
ATOM 2261 C C . LYS A 1 302 ? -4.928 14.317 -14.107 1.00 54.84 302 LYS A C 1
ATOM 2263 O O . LYS A 1 302 ? -5.519 14.647 -13.082 1.00 54.84 302 LYS A O 1
ATOM 2268 N N . ALA A 1 303 ? -3.791 13.622 -14.120 1.00 56.31 303 ALA A N 1
ATOM 2269 C CA . ALA A 1 303 ? -2.975 13.447 -12.927 1.00 56.31 303 ALA A CA 1
ATOM 2270 C C . ALA A 1 303 ? -2.755 14.813 -12.263 1.00 56.31 303 ALA A C 1
ATOM 2272 O O . ALA A 1 303 ? -2.554 15.819 -12.952 1.00 56.31 303 ALA A O 1
ATOM 2273 N N . ILE A 1 304 ? -2.832 14.845 -10.936 1.00 63.69 304 ILE A N 1
ATOM 2274 C CA . ILE A 1 304 ? -2.632 16.070 -10.170 1.00 63.69 304 ILE A CA 1
ATOM 2275 C C . ILE A 1 304 ? -1.126 16.325 -10.163 1.00 63.69 304 ILE A C 1
ATOM 2277 O O . ILE A 1 304 ? -0.372 15.570 -9.549 1.00 63.69 304 ILE A O 1
ATOM 2281 N N . GLN A 1 305 ? -0.686 17.345 -10.903 1.00 61.12 305 GLN A N 1
ATOM 2282 C CA . GLN A 1 305 ? 0.663 17.871 -10.730 1.00 61.12 305 GLN A CA 1
ATOM 2283 C C . GLN A 1 305 ? 0.740 18.475 -9.335 1.00 61.12 305 GLN A C 1
ATOM 2285 O O . GLN A 1 305 ? -0.167 19.195 -8.916 1.00 61.12 305 GLN A O 1
ATOM 2290 N N . ASN A 1 306 ? 1.805 18.150 -8.613 1.00 54.88 306 ASN A N 1
ATOM 2291 C CA . ASN A 1 306 ? 2.065 18.746 -7.317 1.00 54.88 306 ASN A CA 1
ATOM 2292 C C . ASN A 1 306 ? 2.399 20.230 -7.540 1.00 54.88 306 ASN A C 1
ATOM 2294 O O . ASN A 1 306 ? 3.539 20.574 -7.848 1.00 54.88 306 ASN A O 1
ATOM 2298 N N . GLU A 1 307 ? 1.395 21.107 -7.481 1.00 49.22 307 GLU A N 1
ATOM 2299 C CA . GLU A 1 307 ? 1.607 22.553 -7.516 1.00 49.22 307 GLU A CA 1
ATOM 2300 C C . GLU A 1 307 ? 2.314 22.965 -6.218 1.00 49.22 307 GLU A C 1
ATOM 2302 O O . GLU A 1 307 ? 1.693 23.216 -5.192 1.00 49.22 307 GLU A O 1
ATOM 2307 N N . ASP A 1 308 ? 3.644 22.939 -6.271 1.00 45.47 308 ASP A N 1
ATOM 2308 C CA . ASP A 1 308 ? 4.591 23.660 -5.426 1.00 45.47 308 ASP A CA 1
ATOM 2309 C C . ASP A 1 308 ? 4.175 23.849 -3.949 1.00 45.47 308 ASP A C 1
ATOM 2311 O O . ASP A 1 308 ? 3.956 24.956 -3.454 1.00 45.47 308 ASP A O 1
ATOM 2315 N N . ASN A 1 309 ? 4.210 22.761 -3.171 1.00 44.44 309 ASN A N 1
ATOM 2316 C CA . ASN A 1 309 ? 4.243 22.812 -1.699 1.00 44.44 309 ASN A CA 1
ATOM 2317 C C . ASN A 1 309 ? 5.599 23.322 -1.142 1.00 44.44 309 ASN A C 1
ATOM 2319 O O . ASN A 1 309 ? 5.982 23.036 -0.008 1.00 44.44 309 ASN A O 1
ATOM 2323 N N . SER A 1 310 ? 6.328 24.141 -1.911 1.00 38.94 310 SER A N 1
ATOM 2324 C CA . SER A 1 310 ? 7.608 24.766 -1.548 1.00 38.94 310 SER A CA 1
ATOM 2325 C C . SER A 1 310 ? 7.520 25.716 -0.335 1.00 38.94 310 SER A C 1
ATOM 2327 O O . SER A 1 310 ? 8.554 26.192 0.145 1.00 38.94 310 SER A O 1
ATOM 2329 N N . LYS A 1 311 ? 6.327 26.003 0.201 1.00 38.53 311 LYS A N 1
ATOM 2330 C CA . LYS A 1 311 ? 6.146 26.904 1.347 1.00 38.53 311 LYS A CA 1
ATOM 2331 C C . LYS A 1 311 ? 5.145 26.375 2.376 1.00 38.53 311 LYS A C 1
ATOM 2333 O O . LYS A 1 311 ? 4.105 26.988 2.550 1.00 38.53 311 LYS A O 1
ATOM 2338 N N . SER A 1 312 ? 5.466 25.296 3.094 1.00 35.62 312 SER A N 1
ATOM 2339 C CA . SER A 1 312 ? 5.053 25.114 4.504 1.00 35.62 312 SER A CA 1
ATOM 2340 C C . SER A 1 312 ? 5.628 23.817 5.094 1.00 35.62 312 SER A C 1
ATOM 2342 O O . SER A 1 312 ? 5.206 22.728 4.734 1.00 35.62 312 SER A O 1
ATOM 2344 N N . THR A 1 313 ? 6.601 23.963 5.997 1.00 36.16 313 THR A N 1
ATOM 2345 C CA . THR A 1 313 ? 6.999 23.059 7.101 1.00 36.16 313 THR A CA 1
ATOM 2346 C C . THR A 1 313 ? 6.776 21.541 6.970 1.00 36.16 313 THR A C 1
ATOM 2348 O O . THR A 1 313 ? 5.674 21.046 7.190 1.00 36.16 313 THR A O 1
ATOM 2351 N N . GLY A 1 314 ? 7.886 20.806 6.825 1.00 39.59 314 GLY A N 1
ATOM 2352 C CA . GLY A 1 314 ? 7.988 19.380 7.146 1.00 39.59 314 GLY A CA 1
ATOM 2353 C C . GLY A 1 314 ? 7.681 18.472 5.962 1.00 39.59 314 GLY A C 1
ATOM 2354 O O . GLY A 1 314 ? 6.529 18.189 5.661 1.00 39.59 314 GLY A O 1
ATOM 2355 N N . THR A 1 315 ? 8.722 17.978 5.297 1.00 39.19 315 THR A N 1
ATOM 2356 C CA . THR A 1 315 ? 8.609 16.858 4.359 1.00 39.19 315 THR A CA 1
ATOM 2357 C C . THR A 1 315 ? 7.919 15.684 5.058 1.00 39.19 315 THR A C 1
ATOM 2359 O O . THR A 1 315 ? 8.549 14.983 5.849 1.00 39.19 315 THR A O 1
ATOM 2362 N N . ASN A 1 316 ? 6.636 15.463 4.753 1.00 48.19 316 ASN A N 1
ATOM 2363 C CA . ASN A 1 316 ? 5.855 14.274 5.116 1.00 48.19 316 ASN A CA 1
ATOM 2364 C C . ASN A 1 316 ? 6.336 13.042 4.325 1.00 48.19 316 ASN A C 1
ATOM 2366 O O . ASN A 1 316 ? 5.543 12.273 3.788 1.00 48.19 316 ASN A O 1
ATOM 2370 N N . THR A 1 317 ? 7.649 12.869 4.205 1.00 49.50 317 THR A N 1
ATOM 2371 C CA . THR A 1 317 ? 8.236 11.643 3.681 1.00 49.50 317 THR A CA 1
ATOM 2372 C C . THR A 1 317 ? 8.236 10.647 4.824 1.00 49.50 317 THR A C 1
ATOM 2374 O O . THR A 1 317 ? 8.774 10.923 5.901 1.00 49.50 317 THR A O 1
ATOM 2377 N N . ILE A 1 318 ? 7.616 9.489 4.630 1.00 51.38 318 ILE A N 1
ATOM 2378 C CA . ILE A 1 318 ? 7.665 8.415 5.615 1.00 51.38 318 ILE A CA 1
ATOM 2379 C C . ILE A 1 318 ? 9.053 7.761 5.540 1.00 51.38 318 ILE A C 1
ATOM 2381 O O . ILE A 1 318 ? 9.238 6.811 4.821 1.00 51.38 318 ILE A O 1
ATOM 2385 N N . SER A 1 319 ? 10.069 8.294 6.212 1.00 44.31 319 SER A N 1
ATOM 2386 C CA . SER A 1 319 ? 11.213 7.514 6.699 1.00 44.31 319 SER A CA 1
ATOM 2387 C C . SER A 1 319 ? 10.774 6.636 7.876 1.00 44.31 319 SER A C 1
ATOM 2389 O O . SER A 1 319 ? 10.160 7.137 8.822 1.00 44.31 319 SER A O 1
ATOM 2391 N N . ARG A 1 320 ? 11.046 5.340 7.835 1.00 49.41 320 ARG A N 1
ATOM 2392 C CA . ARG A 1 320 ? 10.776 4.489 8.991 1.00 49.41 320 ARG A CA 1
ATOM 2393 C C . ARG A 1 320 ? 11.830 4.656 10.059 1.00 49.41 320 ARG A C 1
ATOM 2395 O O . ARG A 1 320 ? 12.927 5.191 9.784 1.00 49.41 320 ARG A O 1
#

Secondary structure (DSSP, 8-state):
----SSHHHHSSSSS-----PPEEEEEEE--TT-HHHHHHHHHHHTSTTGGGB-EEEEEEE--HHHHT-EE-SS-TT-EE---HHHHHHHHHTT-SEEEEEE--SS--EE-SSS-EEETTS-THHHHHHHHHHTTPPP-SPPPHHHHHHH-SS--BTTBEE-PPPTT--SSHHHHHHHHGGG-TTGGGS-TTS-SEEGGGTEE-SEE-EEEEEPPP--SSS----SS-S--EE--TTTTSSS---EEES-SEE-TTT-TTS--HHHHHHHHHHHHHHTTPPBSS---TTHHHHTTS-------EE----TTSS-------

Sequence (320 aa):
MKKNNLLKVALFMSLCSTSAQAYKISVYTDQPDQSKAQEVINTFKNTYPFNQYDIEYEVKSVQASQLNCKADAAIARLPECDTHAIVLDAAQRGVSQAIIVKDNPIYGGSGGAIPVVTTGSPASVAVHEYMHTLGLSDEYQYSASEAVIYCKSVSSPNLAFIEPNPNGYQNDSSARSQHMGHIPWGEFIKSETPITHSGGTLLGTDGVNHDMYATPNSTGAPSRMGSSVGLYEGKTCKSAVPPLKTWQPGREASIMEFVAAGLGAGNEMSIAKALESRGVRRKTPLPENTSSAINTEARGNKAIQNEDNSKSTGTNTISR